Protein AF-A0A955DC40-F1 (afdb_monomer)

Foldseek 3Di:
DEEEEEQVQLQPVPPLADPVSNRDDPVNVLVLCCLAPNVPHQYEYEDEEDADPPRDDQDDRSYGYDYLYPPGGSLNVLLVCCVPDPCQCPYEYEHPDPVSVVSSVVSNHHYDYSSNVNVRSVVSVVVVVPPPDDDPPDVVVVPDQDPVNVVVVCVVVVVPPPDDDDPCVPVDDDPVPDDDDDDDDDDDDDDDDDDDDDDDDDDDDDPDDDPDDDVVVVVVVVVVVVVPDDDDPPDDD

Secondary structure (DSSP, 8-state):
--EEEEHHHHHT-TTTS-GGGTT--HHHHHHHHHTSTTTTS-EEEEESS---TTPPPSEETTEEEEE--TT--HHHHHHHHHHH-S-GGG-EEE---HHHHHHHHHTT--EE-HHHHHHHHHHHHHHHHHSPPPPPPPGGGS-PPPHHHHHHHHHHTTTTTTSPPP-GGG-PPPGGGSPPPPPPP-PPPPP--------------PPPPP-PPPHHHHHHHHHHHHHS---------

Mean predicted aligned error: 19.46 Å

Solvent-accessible surface area (backbone atoms only — not comparable to full-atom values): 14800 Å² total; per-residue (Å²): 104,41,34,40,34,39,43,61,51,47,52,62,41,75,92,69,51,58,82,92,55,65,80,46,52,74,66,53,52,51,53,42,40,63,61,22,91,55,39,88,23,49,30,37,38,32,30,60,38,65,81,56,99,83,51,76,75,56,64,57,92,48,35,33,56,42,57,45,27,89,95,40,49,32,65,57,51,52,53,47,53,51,69,70,42,92,57,26,66,55,36,35,36,32,43,68,53,66,70,58,51,54,58,40,48,76,57,55,24,48,76,41,42,25,56,62,53,50,51,51,34,50,54,33,48,52,53,60,69,69,47,78,74,79,75,75,74,61,73,84,73,54,72,72,72,48,70,68,55,49,53,51,50,27,61,75,71,55,66,71,72,81,58,79,80,77,79,60,88,78,63,79,70,59,76,92,75,52,82,75,78,78,78,77,83,79,76,78,86,78,89,79,83,85,83,89,84,89,82,90,75,90,85,74,84,73,77,80,79,74,81,80,71,56,69,67,60,53,52,52,52,54,51,54,55,63,72,68,57,74,83,79,78,81,86,76,134

Structure (mmCIF, N/CA/C/O backbone):
data_AF-A0A955DC40-F1
#
_entry.id   AF-A0A955DC40-F1
#
loop_
_atom_site.group_PDB
_atom_site.id
_atom_site.type_symbol
_atom_site.label_atom_id
_atom_site.label_alt_id
_atom_site.label_comp_id
_atom_site.label_asym_id
_atom_site.label_entity_id
_atom_site.label_seq_id
_atom_site.pdbx_PDB_ins_code
_atom_site.Cartn_x
_atom_site.Cartn_y
_atom_site.Cartn_z
_atom_site.occupancy
_atom_site.B_iso_or_equiv
_atom_site.auth_seq_id
_atom_site.auth_comp_id
_atom_site.auth_asym_id
_atom_site.auth_atom_id
_atom_site.pdbx_PDB_model_num
ATOM 1 N N . MET A 1 1 ? -12.859 6.073 -5.238 1.00 84.44 1 MET A N 1
ATOM 2 C CA . MET A 1 1 ? -12.898 5.587 -3.847 1.00 84.44 1 MET A CA 1
ATOM 3 C C . MET A 1 1 ? -11.535 5.785 -3.185 1.00 84.44 1 MET A C 1
ATOM 5 O O . MET A 1 1 ? -10.579 5.182 -3.648 1.00 84.44 1 MET A O 1
ATOM 9 N N . PRO A 1 2 ? -11.412 6.602 -2.120 1.00 93.50 2 PRO A N 1
ATOM 10 C CA . PRO A 1 2 ? -10.135 6.780 -1.428 1.00 93.50 2 PRO A CA 1
ATOM 11 C C . PRO A 1 2 ? -9.650 5.477 -0.777 1.00 93.50 2 PRO A C 1
ATOM 13 O O . PRO A 1 2 ? -10.448 4.723 -0.204 1.00 93.50 2 PRO A O 1
ATOM 16 N N . LEU A 1 3 ? -8.341 5.243 -0.859 1.00 96.75 3 LEU A N 1
ATOM 17 C CA . LEU A 1 3 ? -7.671 4.041 -0.372 1.00 96.75 3 LEU A CA 1
ATOM 18 C C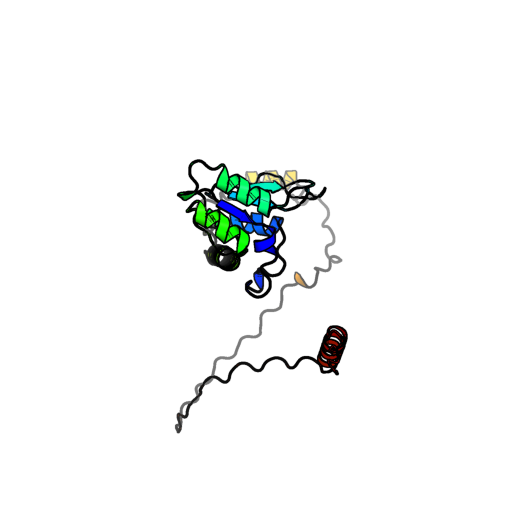 . LEU A 1 3 ? -6.619 4.419 0.671 1.00 96.75 3 LEU A C 1
ATOM 20 O O . LEU A 1 3 ? -5.792 5.294 0.430 1.00 96.75 3 LEU A O 1
ATOM 24 N N . LEU A 1 4 ? -6.639 3.749 1.817 1.00 97.06 4 LEU A N 1
ATOM 25 C CA . LEU A 1 4 ? -5.639 3.874 2.870 1.00 97.06 4 LEU A CA 1
ATOM 26 C C . LEU A 1 4 ? -4.858 2.565 2.939 1.00 97.06 4 LEU A C 1
ATOM 28 O O . LEU A 1 4 ? -5.457 1.524 3.184 1.00 97.06 4 LEU A O 1
ATOM 32 N N . VAL A 1 5 ? -3.557 2.602 2.679 1.00 97.00 5 VAL A N 1
ATOM 33 C CA . VAL A 1 5 ? -2.721 1.405 2.544 1.00 97.00 5 VAL A CA 1
ATOM 34 C C . VAL A 1 5 ? -1.702 1.370 3.669 1.00 97.00 5 VAL A C 1
ATOM 36 O O . VAL A 1 5 ? -0.921 2.305 3.814 1.00 97.00 5 VAL A O 1
ATOM 39 N N . ASP A 1 6 ? -1.713 0.294 4.444 1.00 95.31 6 ASP A N 1
ATOM 40 C CA . ASP A 1 6 ? -0.691 -0.022 5.438 1.00 95.31 6 ASP A CA 1
ATOM 41 C C . ASP A 1 6 ? 0.552 -0.584 4.732 1.00 95.31 6 ASP A C 1
ATOM 43 O O . ASP A 1 6 ? 0.547 -1.719 4.249 1.00 95.31 6 ASP A O 1
ATOM 47 N N . ALA A 1 7 ? 1.602 0.232 4.604 1.00 92.81 7 ALA A N 1
ATOM 48 C CA . ALA A 1 7 ? 2.786 -0.142 3.835 1.00 92.81 7 ALA A CA 1
ATOM 49 C C . ALA A 1 7 ? 3.529 -1.322 4.465 1.00 92.81 7 ALA A C 1
ATOM 51 O O . ALA A 1 7 ? 3.966 -2.214 3.740 1.00 92.81 7 ALA A O 1
ATOM 52 N N . TYR A 1 8 ? 3.645 -1.341 5.796 1.00 89.06 8 TYR A N 1
ATOM 53 C CA . TYR A 1 8 ? 4.361 -2.394 6.509 1.00 89.06 8 TYR A CA 1
ATOM 54 C C . TYR A 1 8 ? 3.669 -3.738 6.291 1.00 89.06 8 TYR A C 1
ATOM 56 O O . TYR A 1 8 ? 4.305 -4.703 5.871 1.00 89.06 8 TYR A O 1
ATOM 64 N N . ASN A 1 9 ? 2.347 -3.788 6.474 1.00 89.19 9 ASN A N 1
ATOM 65 C CA . ASN A 1 9 ? 1.603 -5.027 6.280 1.00 89.19 9 ASN A CA 1
ATOM 66 C C . ASN A 1 9 ? 1.642 -5.530 4.829 1.00 89.19 9 ASN A C 1
ATOM 68 O O . ASN A 1 9 ? 1.678 -6.737 4.601 1.00 89.19 9 ASN A O 1
ATOM 72 N N . VAL A 1 10 ? 1.642 -4.621 3.851 1.00 91.38 10 VAL A N 1
ATOM 73 C CA . VAL A 1 10 ? 1.709 -4.981 2.428 1.00 91.38 10 VAL A CA 1
ATOM 74 C C . VAL A 1 10 ? 3.092 -5.491 2.035 1.00 91.38 10 VAL A C 1
ATOM 76 O O . VAL A 1 10 ? 3.192 -6.545 1.415 1.00 91.38 10 VAL A O 1
ATOM 79 N N . ILE A 1 11 ? 4.154 -4.786 2.417 1.00 88.69 11 ILE A N 1
ATOM 80 C CA . ILE A 1 11 ? 5.535 -5.161 2.082 1.00 88.69 11 ILE A CA 1
ATOM 81 C C . ILE A 1 11 ? 5.937 -6.469 2.773 1.00 88.69 11 ILE A C 1
ATOM 83 O O . ILE A 1 11 ? 6.592 -7.320 2.175 1.00 88.69 11 ILE A O 1
ATOM 87 N N . HIS A 1 12 ? 5.499 -6.665 4.018 1.00 83.31 12 HIS A N 1
ATOM 88 C CA . HIS A 1 12 ? 5.827 -7.844 4.818 1.00 83.31 12 HIS A CA 1
ATOM 89 C C . HIS A 1 12 ? 4.752 -8.933 4.780 1.00 83.31 12 HIS A C 1
ATOM 91 O O . HIS A 1 12 ? 4.714 -9.789 5.665 1.00 83.31 12 HIS A O 1
ATOM 97 N N . ALA A 1 13 ? 3.906 -8.965 3.749 1.00 80.06 13 ALA A N 1
ATOM 98 C CA . ALA A 1 13 ? 3.002 -10.085 3.490 1.00 80.06 13 ALA A CA 1
ATOM 99 C C . ALA A 1 13 ? 3.785 -11.336 3.012 1.00 80.06 13 ALA A C 1
ATOM 101 O O . ALA A 1 13 ? 3.571 -11.851 1.917 1.00 80.06 13 ALA A O 1
ATOM 102 N N . VAL A 1 14 ? 4.747 -11.813 3.808 1.00 56.16 14 VAL A N 1
ATOM 103 C CA . VAL A 1 14 ? 5.648 -12.924 3.472 1.00 56.16 14 VAL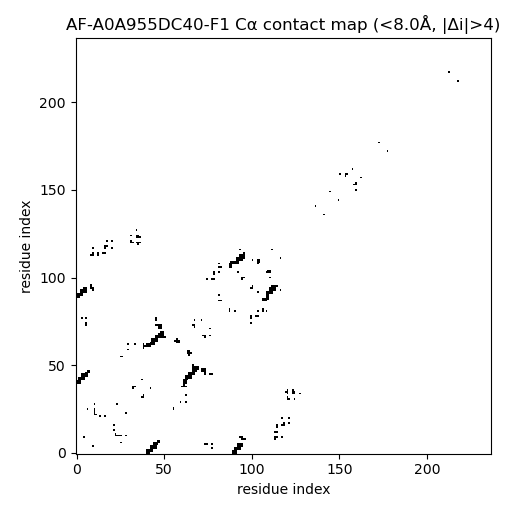 A CA 1
ATOM 104 C C . VAL A 1 14 ? 4.883 -14.254 3.529 1.00 56.16 14 VAL A C 1
ATOM 106 O O . VAL A 1 14 ? 4.116 -14.501 4.457 1.00 56.16 14 VAL A O 1
ATOM 109 N N . GLY A 1 15 ? 5.084 -15.116 2.525 1.00 54.00 15 GLY A N 1
ATOM 110 C CA . GLY A 1 15 ? 4.516 -16.474 2.455 1.00 54.00 15 GLY A CA 1
ATOM 111 C C . GLY A 1 15 ? 3.212 -16.622 1.657 1.00 54.00 15 GLY A C 1
ATOM 112 O O . GLY A 1 15 ? 2.804 -17.745 1.378 1.00 54.00 15 GLY A O 1
ATOM 113 N N . ILE A 1 16 ? 2.577 -15.514 1.255 1.00 56.75 16 ILE A N 1
ATOM 114 C CA . ILE A 1 16 ? 1.365 -15.494 0.397 1.00 56.75 16 ILE A CA 1
ATOM 115 C C . ILE A 1 16 ? 1.605 -14.662 -0.876 1.00 56.75 16 ILE A C 1
ATOM 117 O O . ILE A 1 16 ? 0.750 -14.545 -1.751 1.00 56.75 16 ILE A O 1
ATOM 121 N N . LEU A 1 17 ? 2.783 -14.056 -0.982 1.00 58.09 17 LEU A N 1
ATOM 122 C CA . LEU A 1 17 ? 3.143 -13.196 -2.089 1.00 58.09 17 LEU A CA 1
ATOM 123 C C . LEU A 1 17 ? 3.521 -14.047 -3.309 1.00 58.09 17 LEU A C 1
ATOM 125 O O . LEU A 1 17 ? 4.276 -15.010 -3.139 1.00 58.09 17 LEU A O 1
ATOM 129 N N . PRO A 1 18 ? 3.044 -13.718 -4.525 1.00 60.31 18 PRO A N 1
ATOM 130 C CA . PRO A 1 18 ? 3.580 -14.321 -5.733 1.00 60.31 18 PRO A CA 1
ATOM 131 C C . PRO A 1 18 ? 5.107 -14.144 -5.760 1.00 60.31 18 PRO A C 1
ATOM 133 O O . PRO A 1 18 ? 5.595 -13.108 -5.289 1.00 60.31 18 PRO A O 1
ATOM 136 N N . PRO A 1 19 ? 5.872 -15.122 -6.277 1.00 61.78 19 PRO A N 1
ATOM 137 C CA . PRO A 1 19 ? 7.335 -15.067 -6.295 1.00 61.78 19 PRO A CA 1
ATOM 138 C C . PRO A 1 19 ? 7.895 -13.755 -6.862 1.00 61.78 19 PRO A C 1
ATOM 140 O O . PRO A 1 19 ? 8.938 -13.285 -6.423 1.00 61.78 19 PRO A O 1
ATOM 143 N N . GLU A 1 20 ? 7.176 -13.139 -7.800 1.00 62.88 20 GLU A N 1
ATOM 144 C CA . GLU A 1 20 ? 7.543 -11.903 -8.493 1.00 62.88 20 GLU A CA 1
ATOM 145 C C . GLU A 1 20 ? 7.459 -10.648 -7.612 1.00 62.88 20 GLU A C 1
ATOM 147 O O . GLU A 1 20 ? 8.012 -9.611 -7.970 1.00 62.88 20 GLU A O 1
ATOM 152 N N . LEU A 1 21 ? 6.753 -10.721 -6.481 1.00 61.56 21 LEU A N 1
ATOM 153 C CA . LEU A 1 21 ? 6.545 -9.607 -5.552 1.00 61.56 21 LEU A CA 1
ATOM 154 C C . LEU A 1 21 ? 7.292 -9.802 -4.222 1.00 61.56 21 LEU A C 1
ATOM 156 O O . LEU A 1 21 ? 7.243 -8.927 -3.362 1.00 61.56 21 LEU A O 1
ATOM 160 N N . ALA A 1 22 ? 7.994 -10.921 -4.028 1.00 62.91 22 ALA A N 1
ATOM 161 C CA . ALA A 1 22 ? 8.778 -11.166 -2.821 1.00 62.91 22 ALA A CA 1
ATOM 162 C C . ALA A 1 22 ? 9.854 -10.082 -2.612 1.00 62.91 22 ALA A C 1
ATOM 164 O O . ALA A 1 22 ? 10.706 -9.871 -3.470 1.00 62.91 22 ALA A O 1
ATOM 165 N N . GLY A 1 23 ? 9.830 -9.417 -1.451 1.00 69.81 23 GLY A N 1
ATOM 166 C CA . GLY A 1 23 ? 10.841 -8.420 -1.083 1.00 69.81 23 GLY A CA 1
ATOM 167 C C . GLY A 1 23 ? 10.685 -7.048 -1.745 1.00 69.81 23 GLY A C 1
ATOM 168 O O . GLY A 1 23 ? 11.663 -6.308 -1.790 1.00 69.81 23 GLY A O 1
ATOM 169 N N . ILE A 1 24 ? 9.491 -6.700 -2.243 1.00 80.56 24 ILE A N 1
ATOM 170 C CA . ILE A 1 24 ? 9.222 -5.350 -2.763 1.00 80.56 24 ILE A CA 1
ATOM 171 C C . ILE A 1 24 ? 9.452 -4.278 -1.700 1.00 80.56 24 ILE A C 1
ATOM 173 O O . ILE A 1 24 ? 9.061 -4.430 -0.544 1.00 80.56 24 ILE A O 1
ATOM 177 N N . ASP A 1 25 ? 10.039 -3.160 -2.108 1.00 86.69 25 ASP A N 1
ATOM 178 C CA . ASP A 1 25 ? 10.156 -1.983 -1.259 1.00 86.69 25 ASP A CA 1
ATOM 179 C C . ASP A 1 25 ? 8.978 -1.007 -1.468 1.00 86.69 25 ASP A C 1
ATOM 181 O O . ASP A 1 25 ? 8.028 -1.245 -2.225 1.00 86.69 25 ASP A O 1
ATOM 185 N N . VAL A 1 26 ? 9.020 0.130 -0.768 1.00 88.75 26 VAL A N 1
ATOM 186 C CA . VAL A 1 26 ? 8.005 1.187 -0.897 1.00 88.75 26 VAL A CA 1
ATOM 187 C C . VAL A 1 26 ? 7.977 1.778 -2.313 1.00 88.75 26 VAL A C 1
ATOM 189 O O . VAL A 1 26 ? 6.903 2.128 -2.804 1.00 88.75 26 VAL A O 1
ATOM 192 N N . ALA A 1 27 ? 9.126 1.913 -2.976 1.00 89.88 27 ALA A N 1
ATOM 193 C CA . ALA A 1 27 ? 9.209 2.493 -4.312 1.00 89.88 27 ALA A CA 1
ATOM 194 C C . ALA A 1 27 ? 8.584 1.564 -5.365 1.00 89.88 27 ALA A C 1
ATOM 196 O O . ALA A 1 27 ? 7.823 2.026 -6.222 1.00 89.88 27 ALA A O 1
ATOM 197 N N . ASP A 1 28 ? 8.828 0.260 -5.264 1.00 89.75 28 ASP A N 1
ATOM 198 C CA . ASP A 1 28 ? 8.207 -0.757 -6.106 1.00 89.75 28 ASP A CA 1
ATOM 199 C C . ASP A 1 28 ? 6.697 -0.813 -5.889 1.00 89.75 28 ASP A C 1
ATOM 201 O O . ASP A 1 28 ? 5.932 -0.797 -6.858 1.00 89.75 28 ASP A O 1
ATOM 205 N N . LEU A 1 29 ? 6.245 -0.763 -4.632 1.00 92.38 29 LEU A N 1
ATOM 206 C CA . LEU A 1 29 ? 4.821 -0.698 -4.313 1.00 92.38 29 LEU A CA 1
ATOM 207 C C . LEU A 1 29 ? 4.144 0.518 -4.965 1.00 92.38 29 LEU A C 1
ATOM 209 O O . LEU A 1 29 ? 3.059 0.393 -5.535 1.00 92.38 29 LEU A O 1
ATOM 213 N N . ILE A 1 30 ? 4.788 1.688 -4.941 1.00 93.94 30 ILE A N 1
ATOM 214 C CA . ILE A 1 30 ? 4.275 2.894 -5.608 1.00 93.94 30 ILE A CA 1
ATOM 215 C C . ILE A 1 30 ? 4.134 2.662 -7.113 1.00 93.94 30 ILE A C 1
ATOM 217 O O . ILE A 1 30 ? 3.076 2.949 -7.677 1.00 93.94 30 ILE A O 1
ATOM 221 N N . ARG A 1 31 ? 5.168 2.118 -7.765 1.00 92.88 31 ARG A N 1
ATOM 222 C CA . ARG A 1 31 ? 5.147 1.848 -9.211 1.00 92.88 31 ARG A CA 1
ATOM 223 C C . ARG A 1 31 ? 4.036 0.875 -9.588 1.00 92.88 31 ARG A C 1
ATOM 225 O O . ARG A 1 31 ? 3.332 1.108 -10.569 1.00 92.88 31 ARG A O 1
ATOM 232 N N . LEU A 1 32 ? 3.854 -0.181 -8.799 1.00 93.50 32 LEU A N 1
ATOM 233 C CA . LEU A 1 32 ? 2.794 -1.162 -9.005 1.00 93.50 32 LEU A CA 1
ATOM 234 C C . LEU A 1 32 ? 1.409 -0.528 -8.866 1.00 93.50 32 LEU A C 1
ATOM 236 O O . LEU A 1 32 ? 0.546 -0.756 -9.711 1.00 93.50 32 LEU A O 1
ATOM 240 N N . ILE A 1 33 ? 1.200 0.325 -7.859 1.00 94.94 33 ILE A N 1
ATOM 241 C CA . ILE A 1 33 ? -0.077 1.024 -7.675 1.00 94.94 33 ILE A CA 1
ATOM 242 C C . ILE A 1 33 ? -0.376 1.941 -8.866 1.00 94.94 33 ILE A C 1
ATOM 244 O O . ILE A 1 33 ? -1.485 1.881 -9.399 1.00 94.94 33 ILE A O 1
ATOM 248 N N . GLN A 1 34 ? 0.606 2.721 -9.329 1.00 94.19 34 GLN A N 1
ATOM 249 C CA . GLN A 1 34 ? 0.465 3.607 -10.496 1.00 94.19 34 GLN A CA 1
ATOM 250 C C . GLN A 1 34 ? 0.248 2.850 -11.819 1.00 94.19 34 GLN A C 1
ATOM 252 O O . GLN A 1 34 ? -0.310 3.396 -12.766 1.00 94.19 34 GLN A O 1
ATOM 257 N N . GLY A 1 35 ? 0.685 1.592 -11.905 1.00 92.25 35 GLY A N 1
ATOM 258 C CA . GLY A 1 35 ? 0.434 0.716 -13.053 1.00 92.25 35 GLY A CA 1
ATOM 259 C C . GLY A 1 35 ? -0.872 -0.080 -12.969 1.00 92.25 35 GLY A C 1
ATOM 260 O O . GLY A 1 35 ? -1.214 -0.788 -13.915 1.00 92.25 35 GLY A O 1
ATOM 261 N N . SER A 1 36 ? -1.589 0.006 -11.848 1.00 94.44 36 SER A N 1
ATOM 262 C CA . SER A 1 36 ? -2.767 -0.815 -11.565 1.00 94.44 36 SER A CA 1
ATOM 263 C C . SER A 1 36 ? -4.072 -0.049 -11.748 1.00 94.44 36 SER A C 1
ATOM 265 O O . SER A 1 36 ? -4.109 1.165 -11.955 1.00 94.44 36 SER A O 1
ATOM 267 N N . ARG A 1 37 ? -5.192 -0.744 -11.553 1.00 94.19 37 ARG A N 1
ATOM 268 C CA . ARG A 1 37 ? -6.522 -0.123 -11.476 1.00 94.19 37 ARG A CA 1
ATOM 269 C C . ARG A 1 37 ? -6.679 0.943 -10.380 1.00 94.19 37 ARG A C 1
ATOM 271 O O . ARG A 1 37 ? -7.675 1.663 -10.394 1.00 94.19 37 ARG A O 1
ATOM 278 N N . TYR A 1 38 ? -5.755 1.020 -9.421 1.00 95.38 38 TYR A N 1
ATOM 279 C CA . TYR A 1 38 ? -5.789 1.988 -8.323 1.00 95.38 38 TYR A CA 1
ATOM 280 C C . TYR A 1 38 ? -5.118 3.328 -8.659 1.00 95.38 38 TYR A C 1
ATOM 282 O O . TYR A 1 38 ? -5.225 4.258 -7.866 1.00 95.38 38 TYR A O 1
ATOM 290 N N . ASP A 1 39 ? -4.484 3.472 -9.827 1.00 93.12 39 ASP A N 1
ATOM 291 C CA . ASP A 1 39 ? -3.814 4.715 -10.248 1.00 93.12 39 ASP A CA 1
ATOM 292 C C . ASP A 1 39 ? -4.751 5.941 -10.266 1.00 93.12 39 ASP A C 1
ATOM 294 O O . ASP A 1 39 ? -4.368 7.066 -9.942 1.00 93.12 39 ASP A O 1
ATOM 298 N N . GLN A 1 40 ? -6.025 5.715 -10.593 1.00 91.50 40 GLN A N 1
ATOM 299 C CA . GLN A 1 40 ? -7.039 6.770 -10.659 1.00 91.50 40 GLN A CA 1
ATOM 300 C C . GLN A 1 40 ? -7.692 7.079 -9.306 1.00 91.50 40 GLN A C 1
ATOM 302 O O . GLN A 1 40 ? -8.533 7.978 -9.225 1.00 91.50 40 GLN A O 1
ATOM 307 N N . GLU A 1 41 ? -7.295 6.372 -8.248 1.00 94.69 41 GLU A N 1
ATOM 308 C CA . GLU A 1 41 ? -7.828 6.543 -6.903 1.00 94.69 41 GLU A CA 1
ATOM 309 C C . GLU A 1 41 ? -6.949 7.440 -6.030 1.00 94.69 41 GLU A C 1
ATOM 311 O O . GLU A 1 41 ? -5.744 7.571 -6.227 1.00 94.69 41 GLU A O 1
ATOM 316 N N . ASP A 1 42 ? -7.564 8.081 -5.033 1.00 95.69 42 ASP A N 1
ATOM 317 C CA . ASP A 1 42 ? -6.829 8.850 -4.027 1.00 95.69 42 ASP A CA 1
ATOM 318 C C . ASP A 1 42 ? -6.225 7.884 -3.005 1.00 95.69 42 ASP A C 1
ATOM 320 O O . ASP A 1 42 ? -6.880 7.489 -2.034 1.00 95.69 42 ASP A O 1
ATOM 324 N N . VAL A 1 43 ? -4.985 7.470 -3.266 1.00 97.31 43 VAL A N 1
ATOM 325 C CA . VAL A 1 43 ? -4.257 6.498 -2.448 1.00 97.31 43 VAL A CA 1
ATOM 326 C C . VAL A 1 43 ? -3.401 7.220 -1.415 1.00 97.31 43 VAL A C 1
ATOM 328 O O . VAL A 1 43 ? -2.580 8.075 -1.744 1.00 97.31 43 VAL A O 1
ATOM 331 N N . ARG A 1 44 ? -3.550 6.849 -0.147 1.00 97.12 44 ARG A N 1
ATOM 332 C CA . ARG A 1 44 ? -2.656 7.265 0.928 1.00 97.12 44 ARG A CA 1
ATOM 333 C C . ARG A 1 44 ? -1.912 6.049 1.459 1.00 97.12 44 ARG A C 1
ATOM 335 O O . ARG A 1 44 ? -2.523 5.178 2.070 1.00 97.12 44 ARG A O 1
ATOM 342 N N . LEU A 1 45 ? -0.608 6.014 1.224 1.00 96.56 45 LEU A N 1
ATOM 343 C CA . LEU A 1 45 ? 0.287 4.982 1.731 1.00 96.56 45 LEU A CA 1
ATOM 344 C C . LEU A 1 45 ? 0.827 5.428 3.092 1.00 96.56 45 LEU A C 1
ATOM 346 O O . LEU A 1 45 ? 1.456 6.482 3.174 1.00 96.56 45 LEU A O 1
ATOM 350 N N . ILE A 1 46 ? 0.532 4.674 4.149 1.00 96.38 46 ILE A N 1
ATOM 351 C CA . ILE A 1 46 ? 0.972 4.965 5.514 1.00 96.38 46 ILE A CA 1
ATOM 352 C C . ILE A 1 46 ? 2.212 4.135 5.813 1.00 96.38 46 ILE A C 1
ATOM 354 O O . ILE A 1 46 ? 2.164 2.908 5.760 1.00 96.38 46 ILE A O 1
ATOM 358 N N . CYS A 1 47 ? 3.306 4.819 6.124 1.00 93.25 47 CYS A N 1
ATOM 359 C CA . CYS A 1 47 ? 4.577 4.219 6.498 1.00 93.25 47 CYS A CA 1
ATOM 360 C C . CYS A 1 47 ? 4.879 4.530 7.964 1.00 93.25 47 CYS A C 1
ATOM 362 O O . CYS A 1 47 ? 4.616 5.643 8.436 1.00 93.25 47 CYS A O 1
ATOM 364 N N . ASP A 1 48 ? 5.472 3.567 8.662 1.00 90.69 48 ASP A N 1
ATOM 365 C CA . ASP A 1 48 ? 5.976 3.795 10.012 1.00 90.69 48 ASP A CA 1
ATOM 366 C C . ASP A 1 48 ? 7.222 4.705 9.997 1.00 90.69 48 ASP A C 1
ATOM 368 O O . ASP A 1 48 ? 7.894 4.871 8.971 1.00 90.69 48 ASP A O 1
ATOM 372 N N . GLY A 1 49 ? 7.513 5.323 11.139 1.00 89.00 49 GLY A N 1
ATOM 373 C CA . GLY A 1 49 ? 8.701 6.137 11.357 1.00 89.00 49 GLY A CA 1
ATOM 374 C C . GLY A 1 49 ? 8.776 7.414 10.516 1.00 89.00 49 GLY A C 1
ATOM 375 O O . GLY A 1 49 ? 7.783 8.087 10.235 1.00 89.00 49 GLY A O 1
ATOM 376 N N . THR A 1 50 ? 10.002 7.797 10.163 1.00 86.44 50 THR A N 1
ATOM 377 C CA . THR A 1 50 ? 10.333 9.028 9.431 1.00 86.44 50 THR A CA 1
ATOM 378 C C . THR A 1 50 ? 10.933 8.697 8.068 1.00 86.44 50 THR A C 1
ATOM 380 O O . THR A 1 50 ? 11.614 7.679 7.955 1.00 86.44 50 THR A O 1
ATOM 383 N N . PRO A 1 51 ? 10.749 9.546 7.039 1.00 85.94 51 PRO A N 1
ATOM 384 C CA . PRO A 1 51 ? 11.376 9.307 5.744 1.00 85.94 51 PRO A CA 1
ATOM 385 C C . PRO A 1 51 ? 12.901 9.239 5.880 1.00 85.94 51 PRO A C 1
ATOM 387 O O . PRO A 1 51 ? 13.509 10.112 6.505 1.00 85.94 51 PRO A O 1
ATOM 390 N N . ALA A 1 52 ? 13.503 8.223 5.266 1.00 81.06 52 ALA A N 1
ATOM 391 C CA . ALA A 1 52 ? 14.946 8.143 5.086 1.00 81.06 52 ALA A CA 1
ATOM 392 C C . ALA A 1 52 ? 15.449 9.249 4.126 1.00 81.06 52 ALA A C 1
ATOM 394 O O . ALA A 1 52 ? 14.653 9.791 3.351 1.00 81.06 52 ALA A O 1
ATOM 395 N N . PRO A 1 53 ? 16.746 9.614 4.150 1.00 78.81 53 PRO A N 1
ATOM 396 C CA . PRO A 1 53 ? 17.304 10.640 3.260 1.00 78.81 53 PRO A CA 1
ATOM 397 C C . PRO A 1 53 ? 17.113 10.353 1.762 1.00 78.81 53 PRO A C 1
ATOM 399 O O . PRO A 1 53 ? 17.013 11.280 0.964 1.00 78.81 53 PRO A O 1
ATOM 402 N N . ASP A 1 54 ? 17.053 9.076 1.398 1.00 81.94 54 ASP A N 1
ATOM 403 C CA . ASP A 1 54 ? 16.859 8.524 0.057 1.00 81.94 54 ASP A CA 1
ATOM 404 C C . ASP A 1 54 ? 15.410 8.079 -0.214 1.00 81.94 54 ASP A C 1
ATOM 406 O O . ASP A 1 54 ? 15.124 7.462 -1.240 1.00 81.94 54 ASP A O 1
ATOM 410 N N . ALA A 1 55 ? 14.475 8.406 0.682 1.00 81.81 55 ALA A N 1
ATOM 411 C CA . ALA A 1 55 ? 13.076 8.038 0.529 1.00 81.81 55 ALA A CA 1
ATOM 412 C C . ALA A 1 55 ? 12.446 8.641 -0.745 1.00 81.81 55 ALA A C 1
ATOM 414 O O . ALA A 1 55 ? 12.779 9.764 -1.146 1.00 81.81 55 ALA A O 1
ATOM 415 N N . PRO A 1 56 ? 11.472 7.940 -1.358 1.00 83.44 56 PRO A N 1
ATOM 416 C CA . PRO A 1 56 ? 10.745 8.455 -2.509 1.00 83.44 56 PRO A CA 1
ATOM 417 C C . PRO A 1 56 ? 10.013 9.765 -2.188 1.00 83.44 56 PRO A C 1
ATOM 419 O O . PRO A 1 56 ? 9.699 10.091 -1.037 1.00 83.44 56 PRO A O 1
ATOM 422 N N . ALA A 1 57 ? 9.709 10.529 -3.238 1.00 87.75 57 ALA A N 1
ATOM 423 C CA . ALA A 1 57 ? 8.964 11.771 -3.104 1.00 87.75 57 ALA A CA 1
ATOM 424 C C . ALA A 1 57 ? 7.616 11.530 -2.404 1.00 87.75 57 ALA A C 1
ATOM 426 O O . ALA A 1 57 ? 6.926 10.544 -2.627 1.00 87.75 57 ALA A O 1
ATOM 427 N N . ARG A 1 58 ? 7.164 12.477 -1.578 1.00 90.94 58 ARG A N 1
ATOM 428 C CA . ARG A 1 58 ? 5.917 12.295 -0.811 1.00 90.94 58 ARG A CA 1
ATOM 429 C C . ARG A 1 58 ? 4.654 12.166 -1.670 1.00 90.94 58 ARG A C 1
ATOM 431 O O . ARG A 1 58 ? 3.614 11.780 -1.145 1.00 90.94 58 ARG A O 1
ATOM 438 N N . ARG A 1 59 ? 4.693 12.534 -2.953 1.00 93.56 59 ARG A N 1
ATOM 439 C CA . ARG A 1 59 ? 3.518 12.549 -3.833 1.00 93.56 59 ARG A CA 1
ATOM 440 C C . ARG A 1 59 ? 3.855 12.018 -5.219 1.00 93.56 59 ARG A C 1
ATOM 442 O O . ARG A 1 59 ? 4.757 12.528 -5.874 1.00 93.56 59 ARG A O 1
ATOM 449 N N . HIS A 1 60 ? 3.047 11.069 -5.678 1.00 92.50 60 HIS A N 1
ATOM 450 C CA . HIS A 1 60 ? 3.154 10.385 -6.961 1.00 92.50 60 HIS A CA 1
ATOM 451 C C . HIS A 1 60 ? 1.775 10.371 -7.632 1.00 92.50 60 HIS A C 1
ATOM 453 O O . HIS A 1 60 ? 0.946 9.499 -7.385 1.00 92.50 60 HIS A O 1
ATOM 459 N N . GLY A 1 61 ? 1.478 11.389 -8.447 1.00 92.06 61 GLY A N 1
ATOM 460 C CA . GLY A 1 61 ? 0.140 11.549 -9.028 1.00 92.06 61 GLY A CA 1
ATOM 461 C C . GLY A 1 61 ? -0.928 11.736 -7.943 1.00 92.06 61 GLY A C 1
ATOM 462 O O . GLY A 1 61 ? -0.917 12.749 -7.237 1.00 92.06 61 GLY A O 1
ATOM 463 N N . ARG A 1 62 ? -1.850 10.775 -7.821 1.00 93.81 62 ARG A N 1
ATOM 464 C CA . ARG A 1 62 ? -2.894 10.738 -6.779 1.00 93.81 62 ARG A CA 1
ATOM 465 C C . ARG A 1 62 ? -2.475 9.981 -5.517 1.00 93.81 62 ARG A C 1
ATOM 467 O O . ARG A 1 62 ? -3.168 10.068 -4.506 1.00 93.81 62 ARG A O 1
ATOM 474 N N . LEU A 1 63 ? -1.336 9.291 -5.563 1.00 96.75 63 LEU A N 1
ATOM 475 C CA . LEU A 1 63 ? -0.751 8.607 -4.420 1.00 96.75 63 LEU A CA 1
ATOM 476 C C . LEU A 1 63 ? 0.032 9.596 -3.551 1.00 96.75 63 LEU A C 1
ATOM 478 O O . LEU A 1 63 ? 0.840 10.385 -4.049 1.00 96.75 63 LEU A O 1
ATOM 482 N N . ILE A 1 64 ? -0.195 9.546 -2.240 1.00 96.44 64 ILE A N 1
ATOM 483 C CA . ILE A 1 64 ? 0.530 10.333 -1.238 1.00 96.44 64 ILE A CA 1
ATOM 484 C C . ILE A 1 64 ? 1.111 9.393 -0.185 1.00 96.44 64 ILE A C 1
ATOM 486 O O . ILE A 1 64 ? 0.386 8.587 0.394 1.00 96.44 64 ILE A O 1
ATOM 490 N N . ILE A 1 65 ? 2.403 9.546 0.097 1.00 95.50 65 ILE A N 1
ATOM 491 C CA . ILE A 1 65 ? 3.102 8.841 1.169 1.00 95.50 65 ILE A CA 1
ATOM 492 C C . ILE A 1 65 ? 3.011 9.672 2.446 1.00 95.50 65 ILE A C 1
ATOM 494 O O . ILE A 1 65 ? 3.399 10.848 2.486 1.00 95.50 65 ILE A O 1
ATOM 498 N N . HIS A 1 66 ? 2.505 9.055 3.503 1.00 95.19 66 HIS A N 1
ATOM 499 C CA . HIS A 1 66 ? 2.383 9.645 4.821 1.00 95.19 66 HIS A CA 1
ATOM 500 C C . HIS A 1 66 ? 3.196 8.826 5.821 1.00 95.19 66 HIS A C 1
ATOM 502 O O . HIS A 1 66 ? 2.923 7.654 6.044 1.00 95.19 66 HIS A O 1
ATOM 508 N N . TYR A 1 67 ? 4.189 9.470 6.419 1.00 94.06 67 TYR A N 1
ATOM 509 C CA . TYR A 1 67 ? 5.024 8.887 7.462 1.00 94.06 67 TYR A CA 1
ATOM 510 C C . TYR A 1 67 ? 4.448 9.279 8.819 1.00 94.06 67 TYR A C 1
ATOM 512 O O . TYR A 1 67 ? 4.215 10.473 9.025 1.00 94.06 67 TYR A O 1
ATOM 520 N N . ALA A 1 68 ? 4.228 8.307 9.705 1.00 91.69 68 ALA A N 1
ATOM 521 C CA . ALA A 1 68 ? 3.634 8.537 11.024 1.00 91.69 68 ALA A CA 1
ATOM 522 C C . ALA A 1 68 ? 4.474 9.483 11.904 1.00 91.69 68 ALA A C 1
ATOM 524 O O . ALA A 1 68 ? 3.933 10.267 12.680 1.00 91.69 68 ALA A O 1
ATOM 525 N N . GLY A 1 69 ? 5.793 9.500 11.702 1.00 89.38 69 GLY A N 1
ATOM 526 C CA . GLY A 1 69 ? 6.722 10.340 12.447 1.00 89.38 69 GLY A CA 1
ATOM 527 C C . GLY A 1 69 ? 7.203 9.689 13.743 1.00 89.38 69 GLY A C 1
ATOM 528 O O . GLY A 1 69 ? 6.923 8.533 14.038 1.00 89.38 69 GLY A O 1
ATOM 529 N N . ALA A 1 70 ? 7.992 10.433 14.518 1.00 85.06 70 ALA A N 1
ATOM 530 C CA . ALA A 1 70 ? 8.525 9.930 15.778 1.00 85.06 70 ALA A CA 1
ATOM 531 C C . ALA A 1 70 ? 7.432 9.898 16.860 1.00 85.06 70 ALA A C 1
ATOM 533 O O . ALA 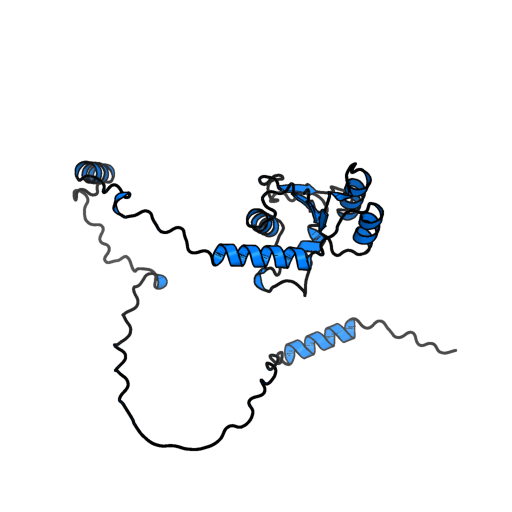A 1 70 ? 6.825 10.926 17.155 1.00 85.06 70 ALA A O 1
ATOM 534 N N . GLY A 1 71 ? 7.235 8.734 17.485 1.00 83.69 71 GLY A N 1
ATOM 535 C CA . GLY A 1 71 ? 6.325 8.570 18.624 1.00 83.69 71 GLY A CA 1
ATOM 536 C C . GLY A 1 71 ? 4.876 8.231 18.266 1.00 83.69 71 GLY A C 1
ATOM 537 O O . GLY A 1 71 ? 4.037 8.218 19.162 1.00 83.69 71 GLY A O 1
ATOM 538 N N . GLN A 1 72 ? 4.584 7.943 16.996 1.00 89.31 72 GLN A N 1
ATOM 539 C CA . GLN A 1 72 ? 3.290 7.431 16.552 1.00 89.31 72 GLN A CA 1
ATOM 540 C C . GLN A 1 72 ? 3.510 6.283 15.566 1.00 89.31 72 GLN A C 1
ATOM 542 O O . GLN A 1 72 ? 4.374 6.388 14.696 1.00 89.31 72 GLN A O 1
ATOM 547 N N . SER A 1 73 ? 2.739 5.205 15.703 1.00 92.50 73 SER A N 1
ATOM 548 C CA . SER A 1 73 ? 2.788 4.090 14.755 1.00 92.50 73 SER A CA 1
ATOM 549 C C . SER A 1 73 ? 1.925 4.362 13.522 1.00 92.50 73 SER A C 1
ATOM 551 O O . SER A 1 73 ? 0.974 5.154 13.562 1.00 92.50 73 SER A O 1
ATOM 553 N N . ALA A 1 74 ? 2.226 3.679 12.418 1.00 92.50 74 ALA A N 1
ATOM 554 C CA . ALA A 1 74 ? 1.352 3.671 11.244 1.00 92.50 74 ALA A CA 1
ATOM 555 C C . ALA A 1 74 ? -0.084 3.232 11.597 1.00 92.50 74 ALA A C 1
ATOM 557 O O . ALA A 1 74 ? -1.050 3.832 11.116 1.00 92.50 74 ALA A O 1
ATOM 558 N N . ASP A 1 75 ? -0.221 2.247 12.483 1.00 94.00 75 ASP A N 1
ATOM 559 C CA . ASP A 1 75 ? -1.499 1.695 12.935 1.00 94.00 75 ASP A CA 1
ATOM 560 C C . ASP A 1 75 ? -2.359 2.765 13.614 1.00 94.00 75 ASP A C 1
ATOM 562 O O . ASP A 1 75 ? -3.537 2.935 13.279 1.00 94.00 75 ASP A O 1
ATOM 566 N N . ASP A 1 76 ? -1.755 3.546 14.516 1.00 93.94 76 ASP A N 1
ATOM 567 C CA . ASP A 1 76 ? -2.429 4.644 15.211 1.00 93.94 76 ASP A CA 1
ATOM 568 C C . ASP A 1 76 ? -2.927 5.695 14.217 1.00 93.94 76 ASP A C 1
ATOM 570 O O . ASP A 1 76 ? -4.064 6.163 14.315 1.00 93.94 76 ASP A O 1
ATOM 574 N N . VAL A 1 77 ? -2.096 6.050 13.231 1.00 95.69 77 VAL A N 1
ATOM 575 C CA . VAL A 1 77 ? -2.464 7.006 12.176 1.00 95.69 77 VAL A CA 1
ATOM 576 C C . VAL A 1 77 ? -3.625 6.476 11.340 1.00 95.69 77 VAL A C 1
ATOM 578 O O . VAL A 1 77 ? -4.555 7.222 11.025 1.00 95.69 77 VAL A O 1
ATOM 581 N N . ILE A 1 78 ? -3.608 5.192 10.978 1.00 95.81 78 ILE A N 1
ATOM 582 C CA . ILE A 1 78 ? -4.683 4.569 10.199 1.00 95.81 78 ILE A CA 1
ATOM 583 C C . ILE A 1 78 ? -6.000 4.626 10.971 1.00 95.81 78 ILE A C 1
ATOM 585 O O . ILE A 1 78 ? -7.023 5.066 10.433 1.00 95.81 78 ILE A O 1
ATOM 589 N N . VAL A 1 79 ? -5.975 4.207 12.236 1.00 95.56 79 VAL A N 1
ATOM 590 C CA . VAL A 1 79 ? -7.150 4.206 13.109 1.00 95.56 79 VAL A CA 1
ATOM 591 C C . VAL A 1 79 ? -7.670 5.627 13.318 1.00 95.56 79 VAL A C 1
ATOM 593 O O . VAL A 1 79 ? -8.882 5.845 13.229 1.00 95.56 79 VAL A O 1
ATOM 596 N N . ASP A 1 80 ? -6.790 6.606 13.526 1.00 95.38 80 ASP A N 1
ATOM 597 C CA . ASP A 1 80 ? -7.174 8.010 13.680 1.00 95.38 80 ASP A CA 1
ATOM 598 C C . ASP A 1 80 ? -7.822 8.578 12.408 1.00 95.38 80 ASP A C 1
ATOM 600 O O . ASP A 1 80 ? -8.910 9.155 12.472 1.00 95.38 80 ASP A O 1
ATOM 604 N N . ILE A 1 81 ? -7.248 8.328 11.225 1.00 95.06 81 ILE A N 1
ATOM 605 C CA . ILE A 1 81 ? -7.830 8.752 9.938 1.00 95.06 81 ILE A CA 1
ATOM 606 C C . ILE A 1 81 ? -9.230 8.158 9.750 1.00 95.06 81 ILE A C 1
ATOM 608 O O . ILE A 1 81 ? -10.165 8.850 9.339 1.00 95.06 81 ILE A O 1
ATOM 612 N N . VAL A 1 82 ? -9.405 6.872 10.049 1.00 95.38 82 VAL A N 1
ATOM 613 C CA . VAL A 1 82 ? -10.704 6.199 9.914 1.00 95.38 82 VAL A CA 1
ATOM 614 C C . VAL A 1 82 ? -11.707 6.733 10.937 1.00 95.38 82 VAL A C 1
ATOM 616 O O . VAL A 1 82 ? -12.893 6.885 10.626 1.00 95.38 82 VAL A O 1
ATOM 619 N N . ASN A 1 83 ? -11.247 7.064 12.143 1.00 94.19 83 ASN A N 1
ATOM 620 C CA . ASN A 1 83 ? -12.091 7.605 13.197 1.00 94.19 83 ASN A CA 1
ATOM 621 C C . ASN A 1 83 ? -12.523 9.049 12.941 1.00 94.19 83 ASN A C 1
ATOM 623 O O . ASN A 1 83 ? -13.675 9.384 13.223 1.00 94.19 83 ASN A O 1
ATOM 627 N N . THR A 1 84 ? -11.640 9.882 12.406 1.00 94.19 84 THR A N 1
ATOM 628 C CA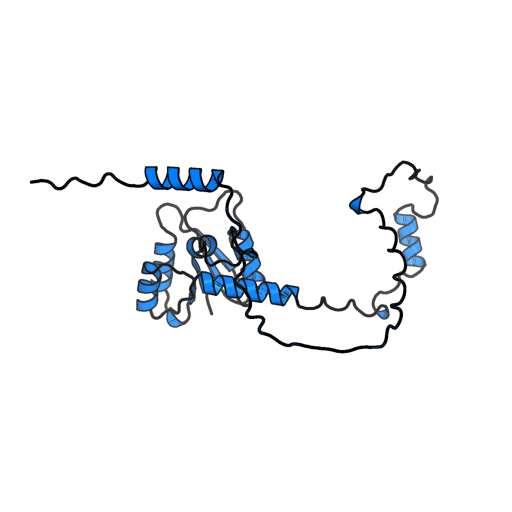 . THR A 1 84 ? -11.904 11.297 12.108 1.00 94.19 84 THR A CA 1
ATOM 629 C C . THR A 1 84 ? -12.606 11.500 10.764 1.00 94.19 84 THR A C 1
ATOM 631 O O . THR A 1 84 ? -13.202 12.552 10.527 1.00 94.19 84 THR A O 1
ATOM 634 N N . SER A 1 85 ? -12.602 10.489 9.888 1.00 92.69 85 SER A N 1
ATOM 635 C CA . SER A 1 85 ? -13.289 10.542 8.598 1.00 92.69 85 SER A CA 1
ATOM 636 C C . SER A 1 85 ? -14.798 10.747 8.750 1.00 92.69 85 SER A C 1
ATOM 638 O O . SER A 1 85 ? -15.494 10.019 9.459 1.00 92.69 85 SER A O 1
ATOM 640 N N . THR A 1 86 ? -15.333 11.705 7.994 1.00 91.94 86 THR A N 1
ATOM 641 C CA . THR A 1 86 ? -16.776 11.973 7.905 1.00 91.94 86 THR A CA 1
ATOM 642 C C . THR A 1 86 ? -17.510 10.967 7.015 1.00 91.94 86 THR A C 1
ATOM 644 O O . THR A 1 86 ? -18.732 10.843 7.093 1.00 91.94 86 THR A O 1
ATOM 647 N N . THR A 1 87 ? -16.788 10.225 6.164 1.00 92.25 87 THR A N 1
ATOM 648 C CA . THR A 1 87 ? -17.364 9.257 5.213 1.00 92.25 87 THR A CA 1
ATOM 649 C C . THR A 1 87 ? -16.618 7.913 5.208 1.00 92.25 87 THR A C 1
ATOM 651 O O . THR A 1 87 ? -16.213 7.427 4.150 1.00 92.25 87 THR A O 1
ATOM 654 N N . PRO A 1 88 ? -16.486 7.231 6.364 1.00 91.31 88 PRO A N 1
ATOM 655 C CA . PRO A 1 88 ? -15.675 6.016 6.489 1.00 91.31 88 PRO A CA 1
ATOM 656 C C . PRO A 1 88 ? -16.161 4.876 5.583 1.00 91.31 88 PRO A C 1
ATOM 658 O O . PRO A 1 88 ? -15.365 4.112 5.063 1.00 91.31 88 PRO A O 1
ATOM 661 N N . ARG A 1 89 ? -17.462 4.810 5.277 1.00 93.88 89 ARG A N 1
ATOM 662 C CA . ARG A 1 89 ? -18.041 3.788 4.378 1.00 93.88 89 ARG A CA 1
ATOM 663 C C . ARG A 1 89 ? -17.551 3.886 2.926 1.00 93.88 89 ARG A C 1
ATOM 665 O O . ARG A 1 89 ? -17.787 2.965 2.153 1.00 93.88 89 ARG A O 1
ATOM 672 N N . ARG A 1 90 ? -16.935 5.010 2.543 1.00 93.69 90 ARG A N 1
ATOM 673 C CA . ARG A 1 90 ? -16.324 5.233 1.222 1.00 93.69 90 ARG A CA 1
ATOM 674 C C . ARG A 1 90 ? -14.799 5.111 1.252 1.00 93.69 90 ARG A C 1
ATOM 676 O O . ARG A 1 90 ? -14.190 5.196 0.192 1.00 93.69 90 ARG A O 1
ATOM 683 N N . LEU A 1 91 ? -14.200 4.948 2.430 1.00 95.19 91 LEU A N 1
ATOM 684 C CA . LEU A 1 91 ? -12.764 4.794 2.625 1.00 95.19 91 LEU A CA 1
ATOM 685 C C . LEU A 1 91 ? -12.441 3.308 2.736 1.00 95.19 91 LEU A C 1
ATOM 687 O O . LEU A 1 91 ? -12.926 2.646 3.649 1.00 95.19 91 LEU A O 1
ATOM 691 N N . THR A 1 92 ? -11.626 2.795 1.820 1.00 97.19 92 THR A N 1
ATOM 692 C CA . THR A 1 92 ? -11.169 1.404 1.891 1.00 97.19 92 THR A CA 1
ATOM 693 C C . THR A 1 92 ? -9.806 1.340 2.553 1.00 97.19 92 THR A C 1
ATOM 695 O O . THR A 1 92 ? -8.916 2.099 2.180 1.00 97.19 92 THR A O 1
ATOM 698 N N . VAL A 1 93 ? -9.640 0.435 3.514 1.00 97.50 93 VAL A N 1
ATOM 699 C CA . VAL A 1 93 ? -8.362 0.213 4.203 1.00 97.50 93 VAL A CA 1
ATOM 700 C C . VAL A 1 93 ? -7.737 -1.092 3.722 1.00 97.50 93 VAL A C 1
ATOM 702 O O . VAL A 1 93 ? -8.395 -2.131 3.728 1.00 97.50 93 VAL A O 1
ATOM 705 N N . VAL A 1 94 ? -6.479 -1.049 3.297 1.00 97.00 94 VAL A N 1
ATOM 706 C CA . VAL A 1 94 ? -5.695 -2.226 2.923 1.00 97.00 94 VAL A CA 1
ATOM 707 C C . VAL A 1 94 ? -4.798 -2.597 4.090 1.00 97.00 94 VAL A C 1
ATOM 709 O O . VAL A 1 94 ? -3.864 -1.862 4.395 1.00 97.00 94 VAL A O 1
ATOM 712 N N . THR A 1 95 ? -5.109 -3.709 4.746 1.00 95.44 95 THR A N 1
ATOM 713 C CA . THR A 1 95 ? -4.316 -4.287 5.838 1.00 95.44 95 THR A CA 1
ATOM 714 C C . THR A 1 95 ? -4.801 -5.711 6.116 1.00 95.44 95 THR A C 1
ATOM 716 O O . THR A 1 95 ? -5.952 -6.061 5.833 1.00 95.44 95 THR A O 1
ATOM 719 N N . SER A 1 96 ? -3.927 -6.532 6.679 1.00 93.31 96 SER A N 1
ATOM 720 C CA . SER A 1 96 ? -4.223 -7.876 7.185 1.00 93.31 96 SER A CA 1
ATOM 721 C C . SER A 1 96 ? -4.143 -7.943 8.711 1.00 93.31 96 SER A C 1
ATOM 723 O O . SER A 1 96 ? -4.373 -9.010 9.276 1.00 93.31 96 SER A O 1
ATOM 725 N N . ASP A 1 97 ? -3.841 -6.830 9.386 1.00 93.12 97 ASP A N 1
ATOM 726 C CA . ASP A 1 97 ? -3.794 -6.775 10.843 1.00 93.12 97 ASP A CA 1
ATOM 727 C C . ASP A 1 97 ? -5.209 -6.865 11.444 1.00 93.12 97 ASP A C 1
ATOM 729 O O . ASP A 1 97 ? -6.109 -6.070 11.147 1.00 93.12 97 ASP A O 1
ATOM 733 N N . ALA A 1 98 ? -5.422 -7.853 12.316 1.00 93.56 98 ALA A N 1
ATOM 734 C CA . ALA A 1 98 ? -6.727 -8.115 12.912 1.00 93.56 98 ALA A CA 1
ATOM 735 C C . ALA A 1 98 ? -7.194 -7.005 13.873 1.00 93.56 98 ALA A C 1
ATOM 737 O O . ALA A 1 98 ? -8.402 -6.757 13.979 1.00 93.56 98 ALA A O 1
ATOM 738 N N . ALA A 1 99 ? -6.270 -6.336 14.568 1.00 94.25 99 ALA A N 1
ATOM 739 C CA . ALA A 1 99 ? -6.577 -5.226 15.460 1.00 94.25 99 ALA A CA 1
ATOM 740 C C . ALA A 1 99 ? -7.055 -4.008 14.660 1.00 94.25 99 ALA A C 1
ATOM 742 O O . ALA A 1 99 ? -8.124 -3.470 14.974 1.00 94.25 99 ALA A O 1
ATOM 743 N N . ILE A 1 100 ? -6.360 -3.646 13.575 1.00 95.06 100 ILE A N 1
ATOM 744 C CA . ILE A 1 100 ? -6.784 -2.552 12.686 1.00 95.06 100 ILE A CA 1
ATOM 745 C C . ILE A 1 100 ? -8.133 -2.887 12.043 1.00 95.06 100 ILE A C 1
ATOM 747 O O . ILE A 1 100 ? -9.072 -2.091 12.117 1.00 95.06 100 ILE A O 1
ATOM 751 N N . ILE A 1 101 ? -8.287 -4.090 11.475 1.00 96.31 101 ILE A N 1
ATOM 752 C CA . ILE A 1 101 ? -9.546 -4.529 10.846 1.00 96.31 101 ILE A CA 1
ATOM 753 C C . ILE A 1 101 ? -10.723 -4.396 11.818 1.00 96.31 101 ILE A C 1
ATOM 755 O O . ILE A 1 101 ? -11.812 -3.962 11.423 1.00 96.31 101 ILE A O 1
ATOM 759 N N . ARG A 1 102 ? -10.530 -4.748 13.094 1.00 96.19 102 ARG A N 1
ATOM 760 C CA . ARG A 1 102 ? -11.570 -4.618 14.119 1.00 96.19 102 ARG A CA 1
ATOM 761 C C . ARG A 1 102 ? -11.995 -3.163 14.310 1.00 96.19 102 ARG A C 1
ATOM 763 O O . ARG A 1 102 ? -13.198 -2.904 14.335 1.00 96.19 102 ARG A O 1
ATOM 770 N N . GLU A 1 103 ? -11.058 -2.224 14.419 1.00 95.50 103 GLU A N 1
ATOM 771 C CA . GLU A 1 103 ? -11.373 -0.796 14.575 1.00 95.50 103 GLU A CA 1
ATOM 772 C C . GLU A 1 103 ? -12.042 -0.212 13.322 1.00 95.50 103 GLU A C 1
ATOM 7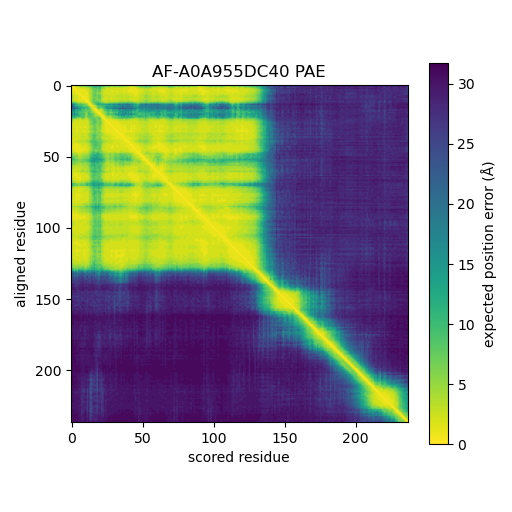74 O O . GLU A 1 103 ? -13.078 0.452 13.413 1.00 95.50 103 GLU A O 1
ATOM 779 N N . VAL A 1 104 ? -11.537 -0.551 12.135 1.00 95.19 104 VAL A N 1
ATOM 780 C CA . VAL A 1 104 ? -12.088 -0.104 10.845 1.00 95.19 104 VAL A CA 1
ATOM 781 C C . VAL A 1 104 ? -13.535 -0.576 10.660 1.00 95.19 104 VAL A C 1
ATOM 783 O O . VAL A 1 104 ? -14.422 0.197 10.269 1.00 95.19 104 VAL A O 1
ATOM 786 N N . ARG A 1 105 ? -13.824 -1.831 11.025 1.00 94.44 105 ARG A N 1
ATOM 787 C CA . ARG A 1 105 ? -15.176 -2.405 10.945 1.00 94.44 105 ARG A CA 1
ATOM 788 C C . ARG A 1 105 ? -16.176 -1.712 11.866 1.00 94.44 105 ARG A C 1
ATOM 790 O O . ARG A 1 105 ? -17.336 -1.574 11.470 1.00 94.44 105 ARG A O 1
ATOM 797 N N . LYS A 1 106 ? -15.763 -1.200 13.034 1.00 95.12 106 LYS A N 1
ATOM 798 C CA . LYS A 1 106 ? -16.655 -0.409 13.914 1.00 95.12 106 LYS A CA 1
ATOM 799 C C . LYS A 1 106 ? -17.196 0.833 13.200 1.00 95.12 106 LYS A C 1
ATOM 801 O O . LYS A 1 106 ? -18.355 1.200 13.391 1.00 95.12 106 LYS A O 1
ATOM 806 N N . ARG A 1 107 ? -16.390 1.446 12.327 1.00 94.56 107 ARG A N 1
ATOM 807 C CA . ARG A 1 107 ? -16.771 2.594 11.484 1.00 94.56 107 ARG A CA 1
ATOM 808 C C . ARG A 1 107 ? -17.452 2.196 10.164 1.00 94.56 107 ARG A C 1
ATOM 810 O O . ARG A 1 107 ? -17.850 3.072 9.396 1.00 94.56 107 ARG A O 1
ATOM 817 N N . ARG A 1 108 ? -17.658 0.894 9.916 1.00 94.81 108 ARG A N 1
ATOM 818 C CA . ARG A 1 108 ? -18.246 0.326 8.684 1.00 94.81 108 ARG A CA 1
ATOM 819 C C . ARG A 1 108 ? -17.462 0.681 7.415 1.00 94.81 108 ARG A C 1
ATOM 821 O O . ARG A 1 108 ? -18.056 0.773 6.339 1.00 94.81 108 ARG A O 1
ATOM 828 N N . ALA A 1 109 ? -16.162 0.912 7.554 1.00 95.75 109 ALA A N 1
ATOM 829 C CA . ALA A 1 109 ? -15.266 1.091 6.426 1.00 95.75 109 ALA A CA 1
ATOM 830 C C . ALA A 1 109 ? -14.920 -0.285 5.815 1.00 95.75 109 ALA A C 1
ATOM 832 O O . ALA A 1 109 ? -14.701 -1.242 6.565 1.00 95.75 109 ALA A O 1
ATOM 833 N N . PRO A 1 110 ? -14.935 -0.428 4.479 1.00 96.44 110 PRO A N 1
ATOM 834 C CA . PRO A 1 110 ? -14.484 -1.649 3.817 1.00 96.44 110 PRO A CA 1
ATOM 835 C C . PRO A 1 110 ? -12.980 -1.892 4.016 1.00 96.44 110 PRO A C 1
ATOM 837 O O . PRO A 1 110 ? -12.189 -0.956 4.126 1.00 96.44 110 PRO A O 1
ATOM 840 N N . THR A 1 111 ? -12.589 -3.167 4.021 1.00 97.06 111 THR A N 1
ATOM 841 C CA . THR A 1 111 ? -11.194 -3.607 4.163 1.00 97.06 111 THR A CA 1
ATOM 842 C C . THR A 1 111 ? -10.800 -4.543 3.026 1.00 97.06 111 THR A C 1
ATOM 844 O O . THR A 1 111 ? -11.606 -5.389 2.636 1.00 97.06 111 THR A O 1
ATOM 847 N N . ILE A 1 112 ? -9.561 -4.450 2.551 1.00 96.56 112 ILE A N 1
ATOM 848 C CA . ILE A 1 112 ? -8.943 -5.402 1.619 1.00 96.56 112 ILE A CA 1
ATOM 849 C C . ILE A 1 112 ? -7.725 -6.013 2.320 1.00 96.56 112 ILE A C 1
ATOM 851 O O . ILE A 1 112 ? -6.911 -5.282 2.874 1.00 96.56 112 ILE A O 1
ATOM 855 N N . ALA A 1 113 ? -7.595 -7.341 2.300 1.00 95.00 113 ALA A N 1
ATOM 856 C CA . ALA A 1 113 ? -6.410 -8.013 2.834 1.00 95.00 113 ALA A CA 1
ATOM 857 C C . ALA A 1 113 ? -5.175 -7.690 1.979 1.00 95.00 113 ALA A C 1
ATOM 859 O O . ALA A 1 113 ? -5.289 -7.609 0.754 1.00 95.00 113 ALA A O 1
ATOM 860 N N . ALA A 1 114 ? -3.999 -7.559 2.594 1.00 92.69 114 ALA A N 1
ATOM 861 C CA . ALA A 1 114 ? -2.777 -7.197 1.873 1.00 92.69 114 ALA A CA 1
ATOM 862 C C . ALA A 1 114 ? -2.428 -8.199 0.765 1.00 92.69 114 ALA A C 1
ATOM 864 O O . ALA A 1 114 ? -2.137 -7.786 -0.352 1.00 92.69 114 ALA A O 1
ATOM 865 N N . ALA A 1 115 ? -2.561 -9.503 1.024 1.00 90.62 115 ALA A N 1
ATOM 866 C CA . ALA A 1 115 ? -2.332 -10.534 0.011 1.00 90.62 115 ALA A CA 1
ATOM 867 C C . ALA A 1 115 ? -3.266 -10.386 -1.204 1.00 90.62 115 ALA A C 1
ATOM 869 O O . ALA A 1 115 ? -2.814 -10.410 -2.344 1.00 90.62 115 ALA A O 1
ATOM 870 N N . ALA A 1 116 ? -4.563 -10.152 -0.970 1.00 93.44 116 ALA A N 1
ATOM 871 C CA . ALA A 1 116 ? -5.520 -9.920 -2.052 1.00 93.44 116 ALA A CA 1
ATOM 872 C C . ALA A 1 116 ? -5.193 -8.633 -2.822 1.00 93.44 116 ALA A C 1
ATOM 874 O O . ALA A 1 116 ? -5.316 -8.581 -4.040 1.00 93.44 116 ALA A O 1
ATOM 875 N N . PHE A 1 117 ? -4.760 -7.585 -2.120 1.00 94.94 117 PHE A N 1
ATOM 876 C CA . PHE A 1 117 ? -4.299 -6.357 -2.754 1.00 94.94 117 PHE A CA 1
ATOM 877 C C . PHE A 1 117 ? -3.058 -6.580 -3.625 1.00 94.94 117 PHE A C 1
ATOM 879 O O . PHE A 1 117 ? -3.006 -6.057 -4.729 1.00 94.94 117 PHE A O 1
ATOM 886 N N . LEU A 1 118 ? -2.096 -7.384 -3.187 1.00 92.06 118 LEU A N 1
ATOM 887 C CA . LEU A 1 118 ? -0.905 -7.692 -3.978 1.00 92.06 118 LEU A CA 1
ATOM 888 C C . LEU A 1 118 ? -1.239 -8.553 -5.201 1.00 92.06 118 LEU A C 1
ATOM 890 O O . LEU A 1 118 ? -0.752 -8.258 -6.287 1.00 92.06 118 LEU A O 1
ATOM 894 N N . ASP A 1 119 ? -2.142 -9.526 -5.070 1.00 92.12 119 ASP A N 1
ATOM 895 C CA . ASP A 1 119 ? -2.653 -10.320 -6.198 1.00 92.12 119 ASP A CA 1
ATOM 896 C C . ASP A 1 119 ? -3.342 -9.445 -7.262 1.00 92.12 119 ASP A C 1
ATOM 898 O O . ASP A 1 119 ? -3.149 -9.603 -8.471 1.00 92.12 119 ASP A O 1
ATOM 902 N N . HIS A 1 120 ? -4.090 -8.434 -6.816 1.00 94.56 120 HIS A N 1
ATOM 903 C CA . HIS A 1 120 ? -4.661 -7.427 -7.700 1.00 94.56 120 HIS A CA 1
ATOM 904 C C . HIS A 1 120 ? -3.596 -6.669 -8.500 1.00 94.56 120 HIS A C 1
ATOM 906 O O . HIS A 1 120 ? -3.752 -6.507 -9.711 1.00 94.56 120 HIS A O 1
ATOM 912 N N . LEU A 1 121 ? -2.532 -6.213 -7.832 1.00 93.75 121 LEU A N 1
ATOM 913 C CA . LEU A 1 121 ? -1.428 -5.506 -8.481 1.00 93.75 121 LEU A CA 1
ATOM 914 C C . LEU A 1 121 ? -0.670 -6.425 -9.450 1.00 93.75 121 LEU A C 1
ATOM 916 O O . LEU A 1 121 ? -0.382 -6.012 -10.571 1.00 93.75 121 LEU A O 1
ATOM 920 N N . ALA A 1 122 ? -0.411 -7.675 -9.054 1.00 91.06 122 ALA A N 1
ATOM 921 C CA . ALA A 1 122 ? 0.244 -8.689 -9.881 1.00 91.06 122 ALA A CA 1
ATOM 922 C C . ALA A 1 122 ? -0.544 -8.953 -11.169 1.00 91.06 122 ALA A C 1
ATOM 924 O O . ALA A 1 122 ? -0.015 -8.877 -12.279 1.00 91.06 122 ALA A O 1
ATOM 925 N N . THR A 1 123 ? -1.847 -9.201 -11.024 1.00 92.38 123 THR A N 1
ATOM 926 C CA . THR A 1 123 ? -2.754 -9.455 -12.144 1.00 92.38 123 THR A CA 1
ATOM 927 C C . THR A 1 123 ? -2.786 -8.273 -13.110 1.00 92.38 123 THR A C 1
ATOM 929 O O . THR A 1 123 ? -2.734 -8.466 -14.328 1.00 92.38 123 THR A O 1
ATOM 932 N N . ASP A 1 124 ? -2.860 -7.046 -12.591 1.00 92.75 124 ASP A N 1
ATOM 933 C CA . ASP A 1 124 ? -2.876 -5.839 -13.416 1.00 92.75 124 ASP A CA 1
ATOM 934 C C . ASP A 1 124 ? -1.536 -5.646 -14.150 1.00 92.75 124 ASP A C 1
ATOM 936 O O . ASP A 1 124 ? -1.532 -5.354 -15.349 1.00 92.75 124 ASP A O 1
ATOM 940 N N . ALA A 1 125 ? -0.407 -5.903 -13.482 1.00 89.38 125 ALA A N 1
ATOM 941 C CA . ALA A 1 125 ? 0.922 -5.851 -14.088 1.00 89.38 125 ALA A CA 1
ATOM 942 C C . ALA A 1 125 ? 1.087 -6.885 -15.217 1.00 89.38 125 ALA A C 1
ATOM 944 O O . ALA A 1 125 ? 1.534 -6.539 -16.315 1.00 89.38 125 ALA A O 1
ATOM 945 N N . HIS A 1 126 ? 0.654 -8.132 -15.006 1.00 88.88 126 HIS A N 1
ATOM 946 C CA . HIS A 1 126 ? 0.673 -9.163 -16.048 1.00 88.88 126 HIS A CA 1
ATOM 947 C C . HIS A 1 126 ? -0.220 -8.803 -17.237 1.00 88.88 126 HIS A C 1
ATOM 949 O O . HIS A 1 126 ? 0.176 -8.991 -18.387 1.00 88.88 126 HIS A O 1
ATOM 955 N N . ARG A 1 127 ? -1.412 -8.243 -16.992 1.00 88.69 127 ARG A N 1
ATOM 956 C CA . ARG A 1 127 ? -2.299 -7.769 -18.067 1.00 88.69 127 ARG A CA 1
ATOM 957 C C . ARG A 1 127 ? -1.677 -6.629 -18.863 1.00 88.69 127 ARG A C 1
ATOM 959 O O . ARG A 1 127 ? -1.825 -6.600 -20.084 1.00 88.69 127 ARG A O 1
ATOM 966 N N . ALA A 1 128 ? -0.992 -5.705 -18.194 1.00 85.00 128 ALA A N 1
ATOM 967 C CA . ALA A 1 128 ? -0.280 -4.621 -18.855 1.00 85.00 128 ALA A CA 1
ATOM 968 C C . ALA A 1 128 ? 0.856 -5.160 -19.740 1.00 85.00 128 ALA A C 1
ATOM 970 O O . ALA A 1 128 ? 0.983 -4.727 -20.884 1.00 85.00 128 ALA A O 1
ATOM 971 N N . ALA A 1 129 ? 1.614 -6.148 -19.254 1.00 83.62 129 ALA A N 1
ATOM 972 C CA . ALA A 1 129 ? 2.694 -6.790 -20.004 1.00 83.62 129 ALA A CA 1
ATOM 973 C C . ALA A 1 129 ? 2.196 -7.654 -21.180 1.00 83.62 129 ALA A C 1
ATOM 975 O O . ALA A 1 129 ? 2.834 -7.700 -22.228 1.00 83.62 129 ALA A O 1
ATOM 976 N N . ALA A 1 130 ? 1.046 -8.317 -21.030 1.00 81.94 130 ALA A N 1
ATOM 977 C CA . ALA A 1 130 ? 0.444 -9.151 -22.072 1.00 81.94 130 ALA A CA 1
ATOM 978 C C . ALA A 1 130 ? -0.242 -8.341 -23.186 1.00 81.94 130 ALA A C 1
ATOM 980 O O . ALA A 1 130 ? -0.612 -8.898 -24.223 1.00 81.94 130 ALA A O 1
ATOM 981 N N . ARG A 1 131 ? -0.450 -7.032 -22.991 1.00 76.62 131 ARG A N 1
ATOM 982 C CA . ARG A 1 131 ? -1.061 -6.179 -24.010 1.00 76.62 131 ARG A CA 1
ATOM 983 C C . ARG A 1 131 ? -0.058 -5.983 -25.153 1.00 76.62 131 ARG A C 1
ATOM 985 O O . ARG A 1 131 ? 1.037 -5.482 -24.902 1.00 76.62 131 ARG A O 1
ATOM 992 N N . PRO A 1 132 ? -0.404 -6.336 -26.406 1.00 66.31 132 PRO A N 1
ATOM 993 C CA . PRO A 1 132 ? 0.498 -6.116 -27.527 1.00 66.31 132 PRO A CA 1
ATOM 994 C C . PRO A 1 132 ? 0.836 -4.628 -27.607 1.00 66.31 132 PRO A C 1
ATOM 996 O O . PRO A 1 132 ? -0.059 -3.779 -27.512 1.00 66.31 132 PRO A O 1
ATOM 999 N N . ALA A 1 133 ? 2.130 -4.325 -27.746 1.00 67.81 133 ALA A N 1
ATOM 1000 C CA . ALA A 1 133 ? 2.602 -2.958 -27.905 1.00 67.81 133 ALA A CA 1
ATOM 1001 C C . ALA A 1 133 ? 1.793 -2.272 -29.020 1.00 67.81 133 ALA A C 1
ATOM 1003 O O . ALA A 1 133 ? 1.489 -2.925 -30.027 1.00 67.81 133 ALA A O 1
ATOM 1004 N N . PRO A 1 134 ? 1.416 -0.988 -28.857 1.00 65.44 134 PRO A N 1
ATOM 1005 C CA . PRO A 1 134 ? 0.733 -0.260 -29.912 1.00 65.44 134 PRO A CA 1
ATOM 1006 C C . PRO A 1 134 ? 1.537 -0.420 -31.198 1.00 65.44 134 PRO A C 1
ATOM 1008 O O . PRO A 1 134 ? 2.742 -0.160 -31.226 1.00 65.44 134 PRO A O 1
ATOM 1011 N N . GLN A 1 135 ? 0.869 -0.939 -32.230 1.00 63.06 135 GLN A N 1
ATOM 1012 C CA . GLN A 1 135 ? 1.500 -1.207 -33.511 1.00 63.06 135 GLN A CA 1
ATOM 1013 C C . GLN A 1 135 ? 2.154 0.103 -33.970 1.00 63.06 135 GLN A C 1
ATOM 1015 O O . GLN A 1 135 ? 1.494 1.148 -33.904 1.00 63.06 135 GLN A O 1
ATOM 1020 N N . PRO A 1 136 ? 3.447 0.095 -34.350 1.00 63.03 136 PRO A N 1
ATOM 1021 C CA . PRO A 1 136 ? 4.093 1.312 -34.807 1.00 63.03 136 PRO A CA 1
ATOM 1022 C C . PRO A 1 136 ? 3.242 1.919 -35.928 1.00 63.03 136 PRO A C 1
ATOM 1024 O O . PRO A 1 136 ? 2.672 1.159 -36.720 1.00 63.03 136 PRO A O 1
ATOM 1027 N N . PRO A 1 137 ? 3.124 3.258 -35.987 1.00 62.78 137 PRO A N 1
ATOM 1028 C CA . PRO A 1 137 ? 2.326 3.904 -37.015 1.00 62.78 137 PRO A CA 1
ATOM 1029 C C . PRO A 1 137 ? 2.742 3.386 -38.403 1.00 62.78 137 PRO A C 1
ATOM 1031 O O . PRO A 1 137 ? 3.923 3.045 -38.589 1.00 62.78 137 PRO A O 1
ATOM 1034 N N . PRO A 1 138 ? 1.799 3.298 -39.365 1.00 61.47 138 PRO A N 1
ATOM 1035 C CA . PRO A 1 138 ? 2.097 2.855 -40.720 1.00 61.47 138 PRO A CA 1
ATOM 1036 C C . PRO A 1 138 ? 3.341 3.579 -41.247 1.00 61.47 138 PRO A C 1
ATOM 1038 O O . PRO A 1 138 ? 3.516 4.765 -40.950 1.00 61.47 138 PRO A O 1
ATOM 1041 N N . PRO A 1 139 ? 4.213 2.919 -42.029 1.00 59.56 139 PRO A N 1
ATOM 1042 C CA . PRO A 1 139 ? 5.451 3.525 -42.531 1.00 59.56 139 PRO A CA 1
ATOM 1043 C C . PRO A 1 139 ? 5.221 4.860 -43.262 1.00 59.56 139 PRO A C 1
ATOM 1045 O O . PRO A 1 139 ? 6.112 5.694 -43.299 1.00 59.56 139 PRO A O 1
ATOM 1048 N N . GLU A 1 140 ? 4.004 5.104 -43.740 1.00 58.69 140 GLU A N 1
ATOM 1049 C CA . GLU A 1 140 ? 3.534 6.338 -44.374 1.00 58.69 140 GLU A CA 1
ATOM 1050 C C . GLU A 1 140 ? 3.552 7.574 -43.451 1.00 58.69 140 GLU A C 1
ATOM 1052 O O . GLU A 1 140 ? 3.639 8.700 -43.930 1.00 58.69 140 GLU A O 1
ATOM 1057 N N . SER A 1 141 ? 3.500 7.387 -42.126 1.00 55.44 141 SER A N 1
ATOM 1058 C CA . SER A 1 141 ? 3.605 8.471 -41.127 1.00 55.44 141 SER A CA 1
ATOM 1059 C C . SER A 1 141 ? 5.005 8.608 -40.523 1.00 55.44 141 SER A C 1
ATOM 1061 O O . SER A 1 141 ? 5.281 9.580 -39.817 1.00 55.44 141 SER A O 1
ATOM 1063 N N . ARG A 1 142 ? 5.933 7.701 -40.858 1.00 53.41 142 ARG A N 1
ATOM 1064 C CA . ARG A 1 142 ? 7.364 7.986 -40.750 1.00 53.41 142 ARG A CA 1
ATOM 1065 C C . ARG A 1 142 ? 7.713 8.831 -41.963 1.00 53.41 142 ARG A C 1
ATOM 1067 O O . ARG A 1 142 ? 8.077 8.283 -42.995 1.00 53.41 142 ARG A O 1
ATOM 1074 N N . ALA A 1 143 ? 7.546 10.149 -41.861 1.00 60.72 143 ALA A N 1
ATOM 1075 C CA . ALA A 1 143 ? 8.029 11.059 -42.890 1.00 60.72 143 ALA A CA 1
ATOM 1076 C C . ALA A 1 143 ? 9.496 10.706 -43.174 1.00 60.72 143 ALA A C 1
ATOM 1078 O O . ALA A 1 143 ? 10.367 10.944 -42.334 1.00 60.72 143 ALA A O 1
ATOM 1079 N N . ALA A 1 144 ? 9.745 10.045 -44.307 1.00 63.69 144 ALA A N 1
ATOM 1080 C CA . ALA A 1 144 ? 11.091 9.748 -44.750 1.00 63.69 144 ALA A CA 1
ATOM 1081 C C . ALA A 1 144 ? 11.809 11.094 -44.816 1.00 63.69 144 ALA A C 1
ATOM 1083 O O . ALA A 1 144 ? 11.290 12.039 -45.418 1.00 63.69 144 ALA A O 1
ATOM 1084 N N . LEU A 1 145 ? 12.945 11.213 -44.124 1.00 68.19 145 LEU A N 1
ATOM 1085 C CA . LEU A 1 145 ? 13.752 12.421 -44.216 1.00 68.19 145 LEU A CA 1
ATOM 1086 C C . LEU A 1 145 ? 14.020 12.658 -45.700 1.00 68.19 145 LEU A C 1
ATOM 1088 O O . LEU A 1 145 ? 14.522 11.774 -46.390 1.00 68.19 145 LEU A O 1
ATOM 1092 N N . THR A 1 146 ? 13.646 13.834 -46.193 1.00 77.69 146 THR A N 1
ATOM 1093 C CA . THR A 1 146 ? 13.990 14.229 -47.560 1.00 77.69 146 THR A CA 1
ATOM 1094 C C . THR A 1 146 ? 15.508 14.209 -47.712 1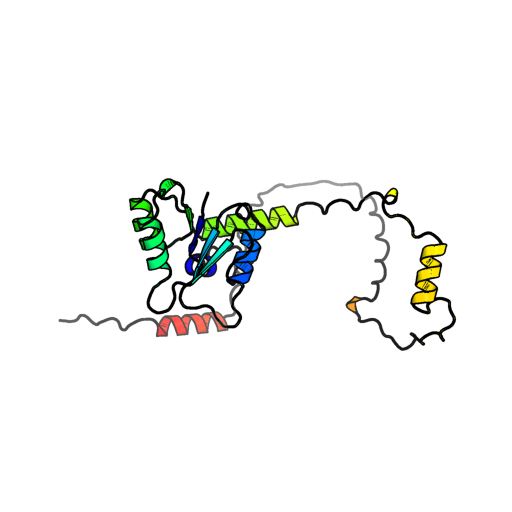.00 77.69 146 THR A C 1
ATOM 1096 O O . THR A 1 146 ? 16.227 14.481 -46.745 1.00 77.69 146 THR A O 1
ATOM 1099 N N . ASP A 1 147 ? 16.015 13.961 -48.919 1.00 77.06 147 ASP A N 1
ATOM 1100 C CA . ASP A 1 147 ? 17.460 13.971 -49.189 1.00 77.06 147 ASP A CA 1
ATOM 1101 C C . ASP A 1 147 ? 18.136 15.249 -48.668 1.00 77.06 147 ASP A C 1
ATOM 1103 O O . ASP A 1 147 ? 19.241 15.209 -48.136 1.00 77.06 147 ASP A O 1
ATOM 1107 N N . ALA A 1 148 ? 17.440 16.389 -48.718 1.00 74.44 148 ALA A N 1
ATOM 1108 C CA . ALA A 1 148 ? 17.918 17.652 -48.166 1.00 74.44 148 ALA A CA 1
ATOM 1109 C C . ALA A 1 148 ? 18.093 17.624 -46.634 1.00 74.44 148 ALA A C 1
ATOM 1111 O O . ALA A 1 148 ? 19.072 18.167 -46.119 1.00 74.44 148 ALA A O 1
ATOM 1112 N N . GLN A 1 149 ? 17.172 16.990 -45.904 1.00 79.38 149 GLN A N 1
ATOM 1113 C CA . GLN A 1 149 ? 17.272 16.810 -44.453 1.00 79.38 149 GLN A CA 1
ATOM 1114 C C . GLN A 1 149 ? 18.373 15.810 -44.097 1.00 79.38 149 GLN A C 1
ATOM 1116 O O . GLN A 1 149 ? 19.148 16.074 -43.181 1.00 79.38 149 GLN A O 1
ATOM 1121 N N . VAL A 1 150 ? 18.495 14.709 -44.844 1.00 81.44 150 VAL A N 1
ATOM 1122 C CA . VAL A 1 150 ? 19.587 13.738 -44.675 1.00 81.44 150 VAL A CA 1
ATOM 1123 C C . VAL A 1 150 ? 20.939 14.428 -44.865 1.00 81.44 150 VAL A C 1
ATOM 1125 O O . VAL A 1 150 ? 21.791 14.369 -43.984 1.00 81.44 150 VAL A O 1
ATOM 1128 N N . GLN A 1 151 ? 21.101 15.189 -45.949 1.00 81.75 151 GLN A N 1
ATOM 1129 C CA . GLN A 1 151 ? 22.322 15.943 -46.240 1.00 81.75 151 GLN A CA 1
ATOM 1130 C C . GLN A 1 151 ? 22.620 17.037 -45.207 1.00 81.75 151 GLN A C 1
ATOM 1132 O O . GLN A 1 151 ? 23.780 17.307 -44.895 1.00 81.75 151 GLN A O 1
ATOM 1137 N N . HIS A 1 152 ? 21.586 17.677 -44.654 1.00 79.88 152 HIS A N 1
ATOM 1138 C CA . HIS A 1 152 ? 21.750 18.641 -43.569 1.00 79.88 152 HIS A CA 1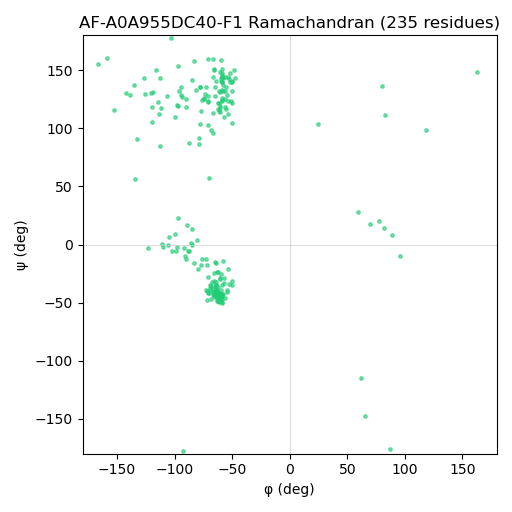
ATOM 1139 C C . HIS A 1 152 ? 22.365 17.985 -42.326 1.00 79.88 152 HIS A C 1
ATOM 1141 O O . HIS A 1 152 ? 23.317 18.524 -41.761 1.00 79.88 152 HIS A O 1
ATOM 1147 N N . TRP A 1 153 ? 21.873 16.808 -41.936 1.00 82.69 153 TRP A N 1
ATOM 1148 C CA . TRP A 1 153 ? 22.411 16.071 -40.794 1.00 82.69 153 TRP A CA 1
ATOM 1149 C C . TRP A 1 153 ? 23.789 15.468 -41.074 1.00 82.69 153 TRP A C 1
ATOM 1151 O O . TRP A 1 153 ? 24.659 15.573 -40.214 1.00 82.69 153 TRP A O 1
ATOM 1161 N N . MET A 1 154 ? 24.031 14.931 -42.276 1.00 84.38 154 MET A N 1
ATOM 1162 C CA . MET A 1 154 ? 25.353 14.425 -42.675 1.00 84.38 154 MET A CA 1
ATOM 1163 C C . MET A 1 154 ? 26.428 15.505 -42.532 1.00 84.38 154 MET A C 1
ATOM 1165 O O . MET A 1 154 ? 27.444 15.265 -41.890 1.00 84.38 154 MET A O 1
ATOM 1169 N N . ARG A 1 155 ? 26.162 16.729 -43.008 1.00 82.00 155 ARG A N 1
ATOM 1170 C CA . ARG A 1 155 ? 27.071 17.870 -42.805 1.00 82.00 155 ARG A CA 1
ATOM 1171 C C . ARG A 1 155 ? 27.186 18.282 -41.341 1.00 82.00 155 ARG A C 1
ATOM 1173 O O . ARG A 1 155 ? 28.267 18.633 -40.882 1.00 82.00 155 ARG A O 1
ATOM 1180 N N . ARG A 1 156 ? 26.079 18.270 -40.589 1.00 74.06 156 ARG A N 1
ATOM 1181 C CA . ARG A 1 156 ? 26.082 18.704 -39.182 1.00 74.06 156 ARG A CA 1
ATOM 1182 C C . ARG A 1 156 ? 26.911 17.789 -38.279 1.00 74.06 156 ARG A C 1
ATOM 1184 O O . ARG A 1 156 ? 27.454 18.286 -37.290 1.00 74.06 156 ARG A O 1
ATOM 1191 N N . PHE A 1 157 ? 26.971 16.500 -38.603 1.00 78.31 157 PHE A N 1
ATOM 1192 C CA . PHE A 1 157 ? 27.688 15.473 -37.848 1.00 78.31 157 PHE A CA 1
ATOM 1193 C C . PHE A 1 157 ? 29.004 15.020 -38.507 1.00 78.31 157 PHE A C 1
ATOM 1195 O O . PHE A 1 157 ? 29.603 14.078 -38.009 1.00 78.31 157 PHE A O 1
ATOM 1202 N N . GLY A 1 158 ? 29.452 15.659 -39.598 1.00 71.81 158 GLY A N 1
ATOM 1203 C CA . GLY A 1 158 ? 30.717 15.311 -40.271 1.00 71.81 158 GLY A CA 1
ATOM 1204 C C . GLY A 1 158 ? 30.709 13.954 -40.993 1.00 71.81 158 GLY A C 1
ATOM 1205 O O . GLY A 1 158 ? 31.756 13.402 -41.308 1.00 71.81 158 GLY A O 1
ATOM 1206 N N . LEU A 1 159 ? 29.524 13.399 -41.271 1.00 71.00 159 LEU A N 1
ATOM 1207 C CA . LEU A 1 159 ? 29.332 12.079 -41.889 1.00 71.00 159 LEU A CA 1
ATOM 1208 C C . LEU A 1 159 ? 29.288 12.138 -43.427 1.00 71.00 159 LEU A C 1
ATOM 1210 O O . LEU A 1 159 ? 28.812 11.211 -44.079 1.00 71.00 159 LEU A O 1
ATOM 1214 N N . ASP A 1 160 ? 29.745 13.237 -44.022 1.00 66.56 160 ASP A N 1
ATOM 1215 C CA . ASP A 1 160 ? 29.797 13.461 -45.470 1.00 66.56 160 ASP A CA 1
ATOM 1216 C C . ASP A 1 160 ? 31.059 12.878 -46.136 1.00 66.56 160 ASP A C 1
ATOM 1218 O O . ASP A 1 160 ? 31.330 13.140 -47.307 1.00 66.56 160 ASP A O 1
ATOM 1222 N N . GLY A 1 161 ? 31.796 12.030 -45.409 1.00 63.75 161 GLY A N 1
ATOM 1223 C CA . GLY A 1 161 ? 32.971 11.316 -45.912 1.00 63.75 161 GLY A CA 1
ATOM 1224 C C . GLY A 1 161 ? 34.254 12.145 -45.904 1.00 63.75 161 GLY A C 1
ATOM 1225 O O . GLY A 1 161 ? 35.224 11.758 -46.553 1.00 63.75 161 GLY A O 1
ATOM 1226 N N . THR A 1 162 ? 34.266 13.279 -45.196 1.00 58.31 162 THR A N 1
ATOM 1227 C CA . THR A 1 162 ? 35.448 14.145 -45.064 1.00 58.31 162 THR A CA 1
ATOM 1228 C C . THR A 1 162 ? 36.346 13.792 -43.875 1.00 58.31 162 THR A C 1
ATOM 1230 O O . THR A 1 162 ? 37.496 14.231 -43.836 1.00 58.31 162 THR A O 1
ATOM 1233 N N . GLU A 1 163 ? 35.881 12.950 -42.951 1.00 57.09 163 GLU A N 1
ATOM 1234 C CA . GLU A 1 163 ? 36.695 12.426 -41.853 1.00 57.09 163 GLU A CA 1
ATOM 1235 C C . GLU A 1 163 ? 37.297 11.061 -42.211 1.00 57.09 163 GLU A C 1
ATOM 1237 O O . GLU A 1 163 ? 36.642 10.186 -42.782 1.00 57.09 163 GLU A O 1
ATOM 1242 N N . THR A 1 164 ? 38.585 10.898 -41.894 1.00 55.28 164 THR A N 1
ATOM 1243 C CA . THR A 1 164 ? 39.337 9.649 -42.061 1.00 55.28 164 THR A CA 1
ATOM 1244 C C . THR A 1 164 ? 38.566 8.482 -41.444 1.00 55.28 164 THR A C 1
ATOM 1246 O O . THR A 1 164 ? 38.145 8.618 -40.292 1.00 55.28 164 THR A O 1
ATOM 1249 N N . PRO A 1 165 ? 38.406 7.340 -42.145 1.00 59.00 165 PRO A N 1
ATOM 1250 C CA . PRO A 1 165 ? 37.780 6.159 -41.571 1.00 59.00 165 PRO A CA 1
ATOM 1251 C C . PRO A 1 165 ? 38.436 5.838 -40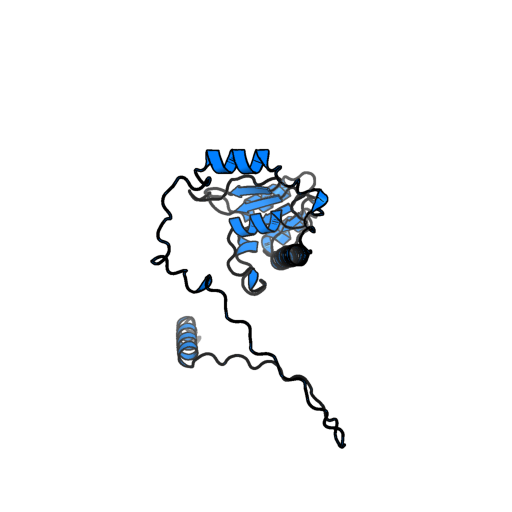.229 1.00 59.00 165 PRO A C 1
ATOM 1253 O O . PRO A 1 165 ? 39.652 5.652 -40.165 1.00 59.00 165 PRO A O 1
ATOM 1256 N N . ILE A 1 166 ? 37.645 5.809 -39.158 1.00 57.59 166 ILE A N 1
ATOM 1257 C CA . ILE A 1 166 ? 38.093 5.208 -37.906 1.00 57.59 166 ILE A CA 1
ATOM 1258 C C . ILE A 1 166 ? 38.363 3.743 -38.241 1.00 57.59 166 ILE A C 1
ATOM 1260 O O . ILE A 1 166 ? 37.476 3.056 -38.749 1.00 57.59 166 ILE A O 1
ATOM 1264 N N . ASP A 1 167 ? 39.594 3.291 -38.018 1.00 57.53 167 ASP A N 1
ATOM 1265 C CA . ASP A 1 167 ? 39.962 1.895 -38.195 1.00 57.53 167 ASP A CA 1
ATOM 1266 C C . ASP A 1 167 ? 39.227 1.059 -37.140 1.00 57.53 167 ASP A C 1
ATOM 1268 O O . ASP A 1 167 ? 39.620 0.976 -35.979 1.00 57.53 167 ASP A O 1
ATOM 1272 N N . THR A 1 168 ? 38.085 0.499 -37.531 1.00 57.09 168 THR A N 1
ATOM 1273 C CA . THR A 1 168 ? 37.255 -0.347 -36.668 1.00 57.09 168 THR A CA 1
ATOM 1274 C C . THR A 1 168 ? 37.773 -1.781 -36.589 1.00 57.09 168 THR A C 1
ATOM 1276 O O . THR A 1 168 ? 37.116 -2.616 -35.971 1.00 57.09 168 THR A O 1
ATOM 1279 N N . SER A 1 169 ? 38.919 -2.088 -37.208 1.00 60.84 169 SER A N 1
ATOM 1280 C CA . SER A 1 169 ? 39.505 -3.434 -37.217 1.00 60.84 169 SER A CA 1
ATOM 1281 C C . SER A 1 169 ? 39.874 -3.927 -35.813 1.00 60.84 169 SER A C 1
ATOM 1283 O O . SER A 1 169 ? 39.874 -5.133 -35.586 1.00 60.84 169 SER A O 1
ATOM 1285 N N . ASP A 1 170 ? 40.094 -3.004 -34.868 1.00 56.59 170 ASP A N 1
ATOM 1286 C CA . ASP A 1 170 ? 40.444 -3.301 -33.471 1.00 56.59 170 ASP A CA 1
ATOM 1287 C C . ASP A 1 170 ? 39.247 -3.263 -32.496 1.00 56.59 170 ASP A C 1
ATOM 1289 O O . ASP A 1 170 ? 39.399 -3.536 -31.304 1.00 56.59 170 ASP A O 1
ATOM 1293 N N . LEU A 1 171 ? 38.034 -2.936 -32.963 1.00 59.28 171 LEU A N 1
ATOM 1294 C CA . LEU A 1 171 ? 36.839 -2.917 -32.113 1.00 59.28 171 LEU A CA 1
ATOM 1295 C C . LEU A 1 171 ? 36.186 -4.304 -32.079 1.00 59.28 171 LEU A C 1
ATOM 1297 O O . LEU A 1 171 ? 35.265 -4.600 -32.843 1.00 59.28 171 LEU A O 1
ATOM 1301 N N . GLU A 1 172 ? 36.634 -5.163 -31.163 1.00 61.66 172 GLU A N 1
ATOM 1302 C CA . GLU A 1 172 ? 35.908 -6.396 -30.861 1.00 61.66 172 GLU A CA 1
ATOM 1303 C C . GLU A 1 172 ? 34.517 -6.071 -30.295 1.00 61.66 172 GLU A C 1
ATOM 1305 O O . GLU A 1 172 ? 34.383 -5.512 -29.204 1.00 61.66 172 GLU A O 1
ATOM 1310 N N . LEU A 1 173 ? 33.454 -6.459 -31.011 1.00 65.69 173 LEU A N 1
ATOM 1311 C CA . LEU A 1 173 ? 32.103 -6.407 -30.453 1.00 65.69 173 LEU A CA 1
ATOM 1312 C C . LEU A 1 173 ? 32.021 -7.323 -29.216 1.00 65.69 173 LEU A C 1
ATOM 1314 O O . LEU A 1 173 ? 32.416 -8.496 -29.314 1.00 65.69 173 LEU A O 1
ATOM 1318 N N . PRO A 1 174 ? 31.463 -6.836 -28.087 1.00 67.81 174 PRO A N 1
ATOM 1319 C CA . PRO A 1 174 ? 31.137 -7.669 -26.937 1.00 67.81 174 PRO A CA 1
ATOM 1320 C C . PRO A 1 174 ? 30.341 -8.901 -27.363 1.00 67.81 174 PRO A C 1
ATOM 1322 O O . PRO A 1 174 ? 29.462 -8.814 -28.219 1.00 67.81 174 PRO A O 1
ATOM 1325 N N . GLU A 1 175 ? 30.636 -10.046 -26.754 1.00 65.00 175 GLU A N 1
ATOM 1326 C CA . GLU A 1 175 ? 30.137 -11.365 -27.167 1.00 65.00 175 GLU A CA 1
ATOM 1327 C C . GLU A 1 175 ? 28.603 -11.423 -27.316 1.00 65.00 175 GLU A C 1
ATOM 1329 O O . GLU A 1 175 ? 28.087 -12.040 -28.243 1.00 65.00 175 GLU A O 1
ATOM 1334 N N . HIS A 1 176 ? 27.876 -10.676 -26.482 1.00 68.75 176 HIS A N 1
ATOM 1335 C CA . HIS A 1 176 ? 26.413 -10.585 -26.489 1.00 68.75 176 HIS A CA 1
ATOM 1336 C C . HIS A 1 176 ? 25.808 -9.788 -27.663 1.00 68.75 176 HIS A C 1
ATOM 1338 O O . HIS A 1 176 ? 24.596 -9.835 -27.862 1.00 68.75 176 HIS A O 1
ATOM 1344 N N . LEU A 1 177 ? 26.617 -9.046 -28.428 1.00 63.50 177 LEU A N 1
ATOM 1345 C CA . LEU A 1 177 ? 26.200 -8.313 -29.634 1.00 63.50 177 LEU A CA 1
ATOM 1346 C C . LEU A 1 177 ? 26.675 -8.990 -30.926 1.00 63.50 177 LEU A C 1
ATOM 1348 O O . LEU A 1 177 ? 26.395 -8.493 -32.019 1.00 63.50 177 LEU A O 1
ATOM 1352 N N . ARG A 1 178 ? 27.395 -10.116 -30.827 1.00 73.75 178 ARG A N 1
ATOM 1353 C CA . ARG A 1 178 ? 27.827 -10.878 -32.000 1.00 73.75 178 ARG A CA 1
ATOM 1354 C C . ARG A 1 178 ? 26.613 -11.629 -32.569 1.00 73.75 178 ARG A C 1
ATOM 1356 O O . ARG A 1 178 ? 25.959 -12.361 -31.827 1.00 73.75 178 ARG A O 1
ATOM 1363 N N . PRO A 1 179 ? 26.280 -11.466 -33.862 1.00 70.00 179 PRO A N 1
ATOM 1364 C CA . PRO A 1 179 ? 25.171 -12.194 -34.463 1.00 70.00 179 PRO A CA 1
ATOM 1365 C C . PRO A 1 179 ? 25.462 -13.696 -34.411 1.00 70.00 179 PRO A C 1
ATOM 1367 O O . PRO A 1 179 ? 26.477 -14.161 -34.933 1.00 70.00 179 PRO A O 1
ATOM 1370 N N . THR A 1 180 ? 24.583 -14.461 -33.765 1.00 68.69 180 THR A N 1
ATOM 1371 C CA . THR A 1 180 ? 24.682 -15.919 -33.755 1.00 68.69 180 THR A CA 1
ATOM 1372 C C . THR A 1 180 ? 24.469 -16.457 -35.171 1.00 68.69 180 THR A C 1
ATOM 1374 O O . THR A 1 180 ? 23.564 -15.998 -35.877 1.00 68.69 180 THR A O 1
ATOM 1377 N N . PRO A 1 181 ? 25.295 -17.417 -35.627 1.00 72.44 181 PRO A N 1
ATOM 1378 C CA . PRO A 1 181 ? 25.099 -18.029 -36.929 1.00 72.44 181 PRO A CA 1
ATOM 1379 C C . PRO A 1 181 ? 23.720 -18.703 -36.976 1.00 72.44 181 PRO A C 1
ATOM 1381 O O . PRO A 1 181 ? 23.291 -19.292 -35.977 1.00 72.44 181 PRO A O 1
ATOM 1384 N N . PRO A 1 182 ? 23.006 -18.617 -38.114 1.00 69.56 182 PRO A N 1
ATOM 1385 C CA . PRO A 1 182 ? 21.699 -19.237 -38.242 1.00 69.56 182 PRO A CA 1
ATOM 1386 C C . PRO A 1 182 ? 21.822 -20.750 -38.006 1.00 69.56 182 PRO A C 1
ATOM 1388 O O . PRO A 1 182 ? 22.793 -21.362 -38.469 1.00 69.56 182 PRO A O 1
ATOM 1391 N N . PRO A 1 183 ? 20.863 -21.370 -37.298 1.00 68.69 183 PRO A N 1
ATOM 1392 C CA . PRO A 1 183 ? 20.884 -22.809 -37.088 1.00 68.69 183 PRO A CA 1
ATOM 1393 C C . PRO A 1 183 ? 20.857 -23.539 -38.442 1.00 68.69 183 PRO A C 1
ATOM 1395 O O . PRO A 1 183 ? 20.228 -23.053 -39.391 1.00 68.69 183 PRO A O 1
ATOM 1398 N N . PRO A 1 184 ? 21.528 -24.700 -38.560 1.00 69.06 184 PRO A N 1
ATOM 1399 C CA . PRO A 1 184 ? 21.509 -25.481 -39.790 1.00 69.06 184 PRO A CA 1
ATOM 1400 C C . PRO A 1 184 ? 20.066 -25.864 -40.158 1.00 69.06 184 PRO A C 1
ATOM 1402 O O . PRO A 1 184 ? 19.235 -26.063 -39.266 1.00 69.06 184 PRO A O 1
ATOM 1405 N N . PRO A 1 185 ? 19.742 -25.977 -41.459 1.00 61.53 185 PRO A N 1
ATOM 1406 C CA . PRO A 1 185 ? 18.388 -26.290 -41.892 1.00 61.53 185 PRO A CA 1
ATOM 1407 C C . PRO A 1 185 ? 17.960 -27.650 -41.336 1.00 61.53 185 PRO A C 1
ATOM 1409 O O . PRO A 1 185 ? 18.571 -28.679 -41.627 1.00 61.53 185 PRO A O 1
ATOM 1412 N N . VAL A 1 186 ? 16.892 -27.643 -40.537 1.00 58.56 186 VAL A N 1
ATOM 1413 C CA . VAL A 1 186 ? 16.244 -28.853 -40.028 1.00 58.56 186 VAL A CA 1
ATOM 1414 C C . VAL A 1 186 ? 15.745 -29.659 -41.230 1.00 58.56 186 VAL A C 1
ATOM 1416 O O . VAL A 1 186 ? 14.888 -29.203 -41.990 1.00 58.56 186 VAL A O 1
ATOM 1419 N N . GLY A 1 187 ? 16.326 -30.843 -41.436 1.00 45.81 187 GLY A N 1
ATOM 1420 C CA . GLY A 1 187 ? 15.894 -31.785 -42.465 1.00 45.81 187 GLY A CA 1
ATOM 1421 C C . GLY A 1 187 ? 14.426 -32.164 -42.269 1.00 45.81 187 GLY A C 1
ATOM 1422 O O . GLY A 1 187 ? 13.973 -32.369 -41.144 1.00 45.81 187 GLY A O 1
ATOM 1423 N N . ARG A 1 188 ? 13.667 -32.224 -43.370 1.00 47.81 188 ARG A N 1
ATOM 1424 C CA . ARG A 1 188 ? 12.244 -32.595 -43.347 1.00 47.81 188 ARG A CA 1
ATOM 1425 C C . ARG A 1 188 ? 12.065 -33.989 -42.726 1.00 47.81 188 ARG A C 1
ATOM 1427 O O . ARG A 1 188 ? 12.882 -34.865 -43.012 1.00 47.81 188 ARG A O 1
ATOM 1434 N N . PRO A 1 189 ? 10.993 -34.234 -41.955 1.00 44.03 189 PRO A N 1
ATOM 1435 C CA . PRO A 1 189 ? 10.702 -35.567 -41.446 1.00 44.03 189 PRO A CA 1
ATOM 1436 C C . PRO A 1 189 ? 10.384 -36.504 -42.615 1.00 44.03 189 PRO A C 1
ATOM 1438 O O . PRO A 1 189 ? 9.539 -36.187 -43.453 1.00 44.03 189 PRO A O 1
ATOM 1441 N N . HIS A 1 190 ? 11.070 -37.643 -42.679 1.00 38.31 190 HIS A N 1
ATOM 1442 C CA . HIS A 1 190 ? 10.709 -38.730 -43.579 1.00 38.31 190 HIS A CA 1
ATOM 1443 C C . HIS A 1 190 ? 9.456 -39.441 -43.059 1.00 38.31 190 HIS A C 1
ATOM 1445 O O . HIS A 1 190 ? 9.393 -39.841 -41.896 1.00 38.31 190 HIS A O 1
ATOM 1451 N N . ASP A 1 191 ? 8.484 -39.608 -43.955 1.00 40.62 191 ASP A N 1
ATOM 1452 C CA . ASP A 1 191 ? 7.301 -40.443 -43.780 1.00 40.62 191 ASP A CA 1
ATOM 1453 C C . ASP A 1 191 ? 7.695 -41.888 -43.438 1.00 40.62 191 ASP A C 1
ATOM 1455 O O . ASP A 1 191 ? 8.241 -42.610 -44.276 1.00 40.62 191 ASP A O 1
ATOM 1459 N N . HIS A 1 192 ? 7.325 -42.349 -42.243 1.00 35.81 192 HIS A N 1
ATOM 1460 C CA . HIS A 1 192 ? 7.176 -43.773 -41.961 1.00 35.81 192 HIS A CA 1
ATOM 1461 C C . HIS A 1 192 ? 5.738 -44.073 -41.546 1.00 35.81 192 HIS A C 1
ATOM 1463 O O . HIS A 1 192 ? 5.277 -43.767 -40.450 1.00 35.81 192 HIS A O 1
ATOM 1469 N N . ARG A 1 193 ? 5.027 -44.684 -42.495 1.00 32.31 193 ARG A N 1
ATOM 1470 C CA . ARG A 1 193 ? 3.705 -45.283 -42.344 1.00 32.31 193 ARG A CA 1
ATOM 1471 C C . ARG A 1 193 ? 3.841 -46.721 -41.820 1.00 32.31 193 ARG A C 1
ATOM 1473 O O . ARG A 1 193 ? 4.666 -47.469 -42.336 1.00 32.31 193 ARG A O 1
ATOM 1480 N N . ALA A 1 194 ? 2.906 -47.082 -40.932 1.00 35.19 194 ALA A N 1
ATOM 1481 C CA . ALA A 1 194 ? 2.599 -48.401 -40.341 1.00 35.19 194 ALA A CA 1
ATOM 1482 C C . ALA A 1 194 ? 3.525 -48.830 -39.178 1.00 35.19 194 ALA A C 1
ATOM 1484 O O . ALA A 1 194 ? 4.729 -48.658 -39.259 1.00 35.19 194 ALA A O 1
ATOM 1485 N N . SER A 1 195 ? 3.060 -49.394 -38.056 1.00 32.72 195 SER A N 1
ATOM 1486 C CA . SER A 1 195 ? 1.826 -50.133 -37.759 1.00 32.72 195 SER A CA 1
ATOM 1487 C C . SER A 1 195 ? 1.526 -50.118 -36.244 1.00 32.72 195 SER A C 1
ATOM 1489 O O . SER A 1 195 ? 2.409 -49.885 -35.429 1.00 32.72 195 SER A O 1
ATOM 1491 N N . ALA A 1 196 ? 0.263 -50.397 -35.916 1.00 32.19 196 ALA A N 1
ATOM 1492 C CA . ALA A 1 196 ? -0.401 -50.473 -34.614 1.00 32.19 196 ALA A CA 1
ATOM 1493 C C . ALA A 1 196 ? 0.300 -51.304 -33.515 1.00 32.19 196 ALA A C 1
ATOM 1495 O O . ALA A 1 196 ? 0.868 -52.349 -33.816 1.00 32.19 196 ALA A O 1
ATOM 1496 N N . ALA A 1 197 ? 0.115 -50.950 -32.234 1.00 31.12 197 ALA A N 1
ATOM 1497 C CA . ALA A 1 197 ? -0.977 -51.448 -31.376 1.00 31.12 197 ALA A CA 1
ATOM 1498 C C . ALA A 1 197 ? -0.705 -51.213 -29.868 1.00 31.12 197 ALA A C 1
ATOM 1500 O O . ALA A 1 197 ? 0.419 -51.354 -29.406 1.00 31.12 197 ALA A O 1
ATOM 1501 N N . ALA A 1 198 ? -1.804 -50.999 -29.135 1.00 34.38 198 ALA A N 1
ATOM 1502 C CA . ALA A 1 198 ? -2.038 -51.318 -27.720 1.00 34.38 198 ALA A CA 1
ATOM 1503 C C . ALA A 1 198 ? -1.552 -50.367 -26.599 1.00 34.38 198 ALA A C 1
ATOM 1505 O O . ALA A 1 198 ? -0.389 -50.330 -26.222 1.00 34.38 198 ALA A O 1
ATOM 1506 N N . SER A 1 199 ? -2.569 -49.777 -25.954 1.00 37.84 199 SER A N 1
ATOM 1507 C CA . SER A 1 199 ? -2.842 -49.809 -24.504 1.00 37.84 199 SER A CA 1
ATOM 1508 C C . SER A 1 199 ? -2.826 -48.452 -23.806 1.00 37.84 199 SER A C 1
ATOM 1510 O O . SER A 1 199 ? -1.790 -47.937 -23.405 1.00 37.84 199 SER A O 1
ATOM 1512 N N . ALA A 1 200 ? -4.037 -47.929 -23.617 1.00 44.38 200 ALA A N 1
ATOM 1513 C CA . ALA A 1 200 ? -4.363 -46.909 -22.637 1.00 44.38 200 ALA A CA 1
ATOM 1514 C C . ALA A 1 200 ? -4.314 -47.520 -21.227 1.00 44.38 200 ALA A C 1
ATOM 1516 O O . ALA A 1 200 ? -4.956 -48.543 -20.986 1.00 44.38 200 ALA A O 1
ATOM 1517 N N . ALA A 1 201 ? -3.571 -46.888 -20.323 1.00 39.91 201 ALA A N 1
ATOM 1518 C CA . ALA A 1 201 ? -3.688 -47.064 -18.882 1.00 39.91 201 ALA A CA 1
ATOM 1519 C C . ALA A 1 201 ? -3.216 -45.768 -18.202 1.00 39.91 201 ALA A C 1
ATOM 1521 O O . ALA A 1 201 ? -2.076 -45.360 -18.395 1.00 39.91 201 ALA A O 1
ATOM 1522 N N . ASP A 1 202 ? -4.159 -45.121 -17.517 1.00 42.69 202 ASP A N 1
ATOM 1523 C CA . ASP A 1 202 ? -4.041 -44.218 -16.366 1.00 42.69 202 ASP A CA 1
ATOM 1524 C C . ASP A 1 202 ? -2.706 -43.480 -16.150 1.00 42.69 202 ASP A C 1
ATOM 1526 O O . ASP A 1 202 ? -1.757 -44.030 -15.597 1.00 42.69 202 ASP A O 1
ATOM 1530 N N . ASP A 1 203 ? -2.685 -42.187 -16.495 1.00 40.50 203 ASP A N 1
ATOM 1531 C CA . ASP A 1 203 ? -1.665 -41.231 -16.045 1.00 40.50 203 ASP A CA 1
ATOM 1532 C C . ASP A 1 203 ? -2.336 -40.212 -15.109 1.00 40.50 203 ASP A C 1
ATOM 1534 O O . ASP A 1 203 ? -2.849 -39.168 -15.519 1.00 40.50 203 ASP A O 1
ATOM 1538 N N . GLU A 1 204 ? -2.436 -40.588 -13.836 1.00 45.59 204 GLU A N 1
ATOM 1539 C CA . GLU A 1 204 ? -2.771 -39.678 -12.743 1.00 45.59 204 GLU A CA 1
ATOM 1540 C C . GLU A 1 204 ? -1.511 -38.844 -12.432 1.00 45.59 204 GLU A C 1
ATOM 1542 O O . GLU A 1 204 ? -0.446 -39.421 -12.191 1.00 45.59 204 GLU A O 1
ATOM 1547 N N . PRO A 1 205 ? -1.566 -37.499 -12.457 1.00 47.00 205 PRO A N 1
ATOM 1548 C CA . PRO A 1 205 ? -0.369 -36.684 -12.311 1.00 47.00 205 PRO A CA 1
ATOM 1549 C C . PRO A 1 205 ? 0.216 -36.838 -10.904 1.00 47.00 205 PRO A C 1
ATOM 1551 O O . PRO A 1 205 ? -0.362 -36.405 -9.906 1.00 47.00 205 PRO A O 1
ATOM 1554 N N . ARG A 1 206 ? 1.405 -37.443 -10.835 1.00 56.22 206 ARG A N 1
ATOM 1555 C CA . ARG A 1 206 ? 2.229 -37.531 -9.626 1.00 56.22 206 ARG A CA 1
ATOM 1556 C C . ARG A 1 206 ? 2.505 -36.113 -9.093 1.00 56.22 206 ARG A C 1
ATOM 1558 O O . ARG A 1 206 ? 2.914 -35.260 -9.885 1.00 56.22 206 ARG A O 1
ATOM 1565 N N . PRO A 1 207 ? 2.319 -35.834 -7.788 1.00 54.56 207 PRO A N 1
ATOM 1566 C CA . PRO A 1 207 ? 2.644 -34.525 -7.231 1.00 54.56 207 PRO A CA 1
ATOM 1567 C C . PRO A 1 207 ? 4.133 -34.214 -7.456 1.00 54.56 207 PRO A C 1
ATOM 1569 O O . PRO A 1 207 ? 4.954 -35.137 -7.403 1.00 54.56 207 PRO A O 1
ATOM 1572 N N . PRO A 1 208 ? 4.493 -32.944 -7.725 1.00 57.75 208 PRO A N 1
ATOM 1573 C CA . PRO A 1 208 ? 5.877 -32.568 -7.966 1.00 57.75 208 PRO A CA 1
ATOM 1574 C C . PRO A 1 208 ? 6.724 -32.931 -6.747 1.00 57.75 208 PRO A C 1
ATOM 1576 O O . PRO A 1 208 ? 6.411 -32.553 -5.617 1.00 57.75 208 PRO A O 1
ATOM 1579 N N . SER A 1 209 ? 7.790 -33.691 -6.989 1.00 61.00 209 SER A N 1
ATOM 1580 C CA . SER A 1 209 ? 8.800 -34.020 -5.993 1.00 61.00 209 SER A CA 1
ATOM 1581 C C . SER A 1 209 ? 9.356 -32.718 -5.418 1.00 61.00 209 SER A C 1
ATOM 1583 O O . SER A 1 209 ? 9.912 -31.909 -6.164 1.00 61.00 209 SER A O 1
ATOM 1585 N N . MET A 1 210 ? 9.195 -32.499 -4.111 1.00 52.62 210 MET A N 1
ATOM 1586 C CA . MET A 1 210 ? 9.905 -31.425 -3.418 1.00 52.62 210 MET A CA 1
ATOM 1587 C C . MET A 1 210 ? 11.410 -31.607 -3.659 1.00 52.62 210 MET A C 1
ATOM 1589 O O . MET A 1 210 ? 11.888 -32.741 -3.561 1.00 52.62 210 MET A O 1
ATOM 1593 N N . PRO A 1 211 ? 12.165 -30.543 -3.980 1.00 63.44 211 PRO A N 1
ATOM 1594 C CA . PRO A 1 211 ? 13.614 -30.635 -3.973 1.00 63.44 211 PRO A CA 1
ATOM 1595 C C . PRO A 1 211 ? 14.042 -30.978 -2.544 1.00 63.44 211 PRO A C 1
ATOM 1597 O O . PRO A 1 211 ? 13.787 -30.211 -1.615 1.00 63.44 211 PRO A O 1
ATOM 1600 N N . GLU A 1 212 ? 14.629 -32.161 -2.357 1.00 69.88 212 GLU A N 1
ATOM 1601 C CA . GLU A 1 212 ? 15.226 -32.536 -1.080 1.00 69.88 212 GLU A CA 1
ATOM 1602 C C . GLU A 1 212 ? 16.334 -31.524 -0.778 1.00 69.88 212 GLU A C 1
ATOM 1604 O O . GLU A 1 212 ? 17.272 -31.353 -1.562 1.00 69.88 212 GLU A O 1
ATOM 1609 N N . LEU A 1 213 ? 16.174 -30.784 0.321 1.00 69.75 213 LEU A N 1
ATOM 1610 C CA . LEU A 1 213 ? 17.191 -29.848 0.781 1.00 69.75 213 LEU A CA 1
ATOM 1611 C C . LEU A 1 213 ? 18.487 -30.625 1.068 1.00 69.75 213 LEU A C 1
ATOM 1613 O O . LEU A 1 213 ? 18.416 -31.748 1.576 1.00 69.75 213 LEU A O 1
ATOM 1617 N N . PRO A 1 214 ? 19.666 -30.047 0.776 1.00 81.31 214 PRO A N 1
ATOM 1618 C CA . PRO A 1 214 ? 20.939 -30.653 1.139 1.00 81.31 214 PRO A CA 1
ATOM 1619 C C . PRO A 1 214 ? 20.975 -31.016 2.638 1.00 81.31 214 PRO A C 1
ATOM 1621 O O . PRO A 1 214 ? 20.471 -30.244 3.462 1.00 81.31 214 PRO A O 1
ATOM 1624 N N . PRO A 1 215 ? 21.542 -32.177 3.019 1.00 74.38 215 PRO A N 1
ATOM 1625 C CA . PRO A 1 215 ? 21.519 -32.678 4.400 1.00 74.38 215 PRO A CA 1
ATOM 1626 C C . PRO A 1 215 ? 22.186 -31.726 5.408 1.00 74.38 215 PRO A C 1
ATOM 1628 O O . PRO A 1 215 ? 21.844 -31.718 6.586 1.00 74.38 215 PRO A O 1
ATOM 1631 N N . ASP A 1 216 ? 23.105 -30.899 4.931 1.00 76.38 216 ASP A N 1
ATOM 1632 C CA . ASP A 1 216 ? 23.773 -29.802 5.622 1.00 76.38 216 ASP A CA 1
ATOM 1633 C C . ASP A 1 216 ? 22.798 -28.691 6.050 1.00 76.38 216 ASP A C 1
ATOM 1635 O O . ASP A 1 216 ? 22.814 -28.279 7.209 1.00 76.38 216 ASP A O 1
ATOM 1639 N N . ILE A 1 217 ? 21.870 -28.290 5.175 1.00 74.69 217 ILE A N 1
ATOM 1640 C CA . ILE A 1 217 ? 20.824 -27.302 5.495 1.00 74.69 217 ILE A CA 1
ATOM 1641 C C . ILE A 1 217 ? 19.814 -27.879 6.496 1.00 74.69 217 ILE A C 1
ATOM 1643 O O . ILE A 1 217 ? 19.339 -27.176 7.388 1.00 74.69 217 ILE A O 1
ATOM 1647 N N . ILE A 1 218 ? 19.492 -29.171 6.369 1.00 75.50 218 ILE A N 1
ATOM 1648 C CA . ILE A 1 218 ? 18.589 -29.869 7.296 1.00 75.50 218 ILE A CA 1
ATOM 1649 C C . ILE A 1 218 ? 19.210 -29.918 8.699 1.00 75.50 218 ILE A C 1
ATOM 1651 O O . ILE A 1 218 ? 18.537 -29.598 9.678 1.00 75.50 218 ILE A O 1
ATOM 1655 N N . ALA A 1 219 ? 20.503 -30.240 8.798 1.00 76.19 219 ALA A N 1
ATOM 1656 C CA . ALA A 1 219 ? 21.219 -30.284 10.070 1.00 76.19 219 ALA A CA 1
ATOM 1657 C C . ALA A 1 219 ? 21.313 -28.905 10.749 1.00 76.19 219 ALA A C 1
ATOM 1659 O O . ALA A 1 219 ? 21.157 -28.811 11.968 1.00 76.19 219 ALA A O 1
ATOM 1660 N N . GLU A 1 220 ? 21.525 -27.831 9.980 1.00 76.50 220 GLU A N 1
ATOM 1661 C CA . GLU A 1 220 ? 21.513 -26.462 10.515 1.00 76.50 220 GLU A CA 1
ATOM 1662 C C . GLU A 1 220 ? 20.122 -26.052 11.021 1.00 76.50 220 GLU A C 1
ATOM 1664 O O . GLU A 1 220 ? 20.001 -25.499 12.116 1.00 76.50 220 GLU A O 1
ATOM 1669 N N . ALA A 1 221 ? 19.059 -26.375 10.278 1.00 76.38 221 ALA A N 1
ATOM 1670 C CA . ALA A 1 221 ? 17.689 -26.081 10.695 1.00 76.38 221 ALA A CA 1
ATOM 1671 C C . ALA A 1 221 ? 17.294 -26.839 11.978 1.00 76.38 221 ALA A C 1
ATOM 1673 O O . ALA A 1 221 ? 16.672 -26.261 12.872 1.00 76.38 221 ALA A O 1
ATOM 1674 N N . GLU A 1 222 ? 17.689 -28.110 12.109 1.00 80.00 222 GLU A N 1
ATOM 1675 C CA . GLU A 1 222 ? 17.465 -28.903 13.325 1.00 80.00 222 GLU A CA 1
ATOM 1676 C C . GLU A 1 222 ? 18.234 -28.353 14.537 1.00 80.00 222 GLU A C 1
ATOM 1678 O O . GLU A 1 222 ? 17.717 -28.375 15.658 1.00 80.00 222 GLU A O 1
ATOM 1683 N N . ALA A 1 223 ? 19.444 -27.824 14.331 1.00 79.19 223 ALA A N 1
ATOM 1684 C CA . ALA A 1 223 ? 20.228 -27.198 15.393 1.00 79.19 223 ALA A CA 1
ATOM 1685 C C . ALA A 1 223 ? 19.562 -25.913 15.911 1.00 79.19 223 ALA A C 1
ATOM 1687 O O . ALA A 1 223 ? 19.418 -25.745 17.122 1.00 79.19 223 ALA A O 1
ATOM 1688 N N . ILE A 1 224 ? 19.078 -25.062 15.001 1.00 80.38 224 ILE A N 1
ATOM 1689 C CA . ILE A 1 224 ? 18.372 -23.818 15.344 1.00 80.38 224 ILE A CA 1
ATOM 1690 C C . ILE A 1 224 ? 17.061 -24.120 16.083 1.00 80.38 224 ILE A C 1
ATOM 1692 O O . ILE A 1 224 ? 16.739 -23.465 17.073 1.00 80.38 224 ILE A O 1
ATOM 1696 N N . LEU A 1 225 ? 16.311 -25.139 15.650 1.00 76.06 225 LEU A N 1
ATOM 1697 C CA . LEU A 1 225 ? 15.075 -25.547 16.325 1.00 76.06 225 LEU A CA 1
ATOM 1698 C C . LEU A 1 225 ? 15.328 -26.057 17.748 1.00 76.06 225 LEU A C 1
ATOM 1700 O O . LEU A 1 225 ? 14.543 -25.761 18.645 1.00 76.06 225 LEU A O 1
ATOM 1704 N N . ARG A 1 226 ? 16.434 -26.773 17.975 1.00 74.00 226 ARG A N 1
ATOM 1705 C CA . ARG A 1 226 ? 16.821 -27.251 19.309 1.00 74.00 226 ARG A CA 1
ATOM 1706 C C . ARG A 1 226 ? 17.282 -26.116 20.232 1.00 74.00 226 ARG A C 1
ATOM 1708 O O . ARG A 1 226 ? 17.131 -26.229 21.443 1.00 74.00 226 ARG A O 1
ATOM 1715 N N . GLU A 1 227 ? 17.821 -25.032 19.679 1.00 75.62 227 GLU A N 1
ATOM 1716 C CA . GLU A 1 227 ? 18.251 -23.848 20.437 1.00 75.62 227 GLU A CA 1
ATOM 1717 C C . GLU A 1 227 ? 17.080 -22.915 20.808 1.00 75.62 227 GLU A C 1
ATOM 1719 O O . GLU A 1 227 ? 17.162 -22.161 21.776 1.00 75.62 227 GLU A O 1
ATOM 1724 N N . LEU A 1 228 ? 15.961 -23.009 20.081 1.00 68.19 228 LEU A N 1
ATOM 1725 C CA . LEU A 1 228 ? 14.742 -22.230 2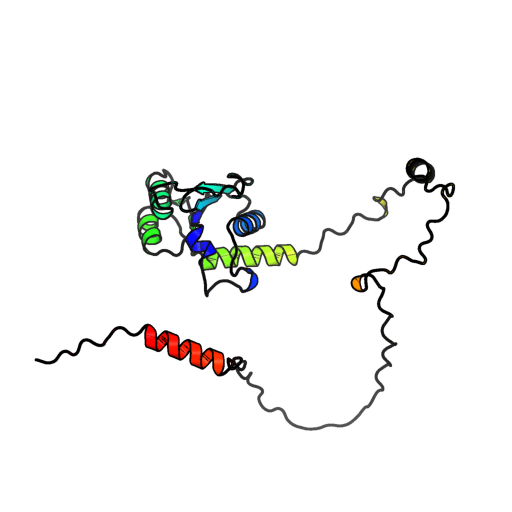0.316 1.00 68.19 228 LEU A CA 1
ATOM 1726 C C . LEU A 1 228 ? 13.716 -22.919 21.234 1.00 68.19 228 LEU A C 1
ATOM 1728 O O . LEU A 1 228 ? 12.688 -22.310 21.542 1.00 68.19 228 LEU A O 1
ATOM 1732 N N . GLU A 1 229 ? 13.961 -24.151 21.694 1.00 67.62 229 GLU A N 1
ATOM 1733 C CA . GLU A 1 229 ? 13.103 -24.790 22.698 1.00 67.62 229 GLU A CA 1
ATOM 1734 C C . GLU A 1 229 ? 13.398 -24.218 24.100 1.00 67.62 229 GLU A C 1
ATOM 1736 O O . GLU A 1 229 ? 14.496 -24.413 24.630 1.00 67.62 229 GLU A O 1
ATOM 1741 N N . PRO A 1 230 ? 12.443 -23.522 24.752 1.00 65.50 230 PRO A N 1
ATOM 1742 C CA . PRO A 1 230 ? 12.621 -23.104 26.136 1.00 65.50 230 PRO A CA 1
ATOM 1743 C C . PRO A 1 230 ? 12.682 -24.338 27.054 1.00 65.50 230 PRO A C 1
ATOM 1745 O O . PRO A 1 230 ? 12.061 -25.365 26.753 1.00 65.50 230 PRO A O 1
ATOM 1748 N N . PRO A 1 231 ? 13.397 -24.265 28.193 1.00 60.41 231 PRO A N 1
ATOM 1749 C CA . PRO A 1 231 ? 13.489 -25.387 29.114 1.00 60.41 231 PRO A CA 1
ATOM 1750 C C . PRO A 1 231 ? 12.085 -25.773 29.588 1.00 60.41 231 PRO A C 1
ATOM 1752 O O . PRO A 1 231 ? 11.349 -24.938 30.112 1.00 60.41 231 PRO A O 1
ATOM 1755 N N . ARG A 1 232 ? 11.712 -27.047 29.400 1.00 58.16 232 ARG A N 1
ATOM 1756 C CA . ARG A 1 232 ? 10.529 -27.624 30.044 1.00 58.16 232 ARG A CA 1
ATOM 1757 C C . ARG A 1 232 ? 10.695 -27.444 31.550 1.00 58.16 232 ARG A C 1
ATOM 1759 O O . ARG A 1 232 ? 11.561 -28.085 32.143 1.00 58.16 232 ARG A O 1
ATOM 1766 N N . GLU A 1 233 ? 9.887 -26.568 32.143 1.00 50.91 233 GLU A N 1
ATOM 1767 C CA . GLU A 1 233 ? 9.709 -26.508 33.589 1.00 50.91 233 GLU A CA 1
ATOM 1768 C C . GLU A 1 233 ? 9.329 -27.913 34.060 1.00 50.91 233 GLU A C 1
ATOM 1770 O O . GLU A 1 233 ? 8.287 -28.459 33.689 1.00 50.91 233 GLU A O 1
ATOM 1775 N N . ALA A 1 234 ? 10.242 -28.532 34.806 1.00 53.22 234 ALA A N 1
ATOM 1776 C CA . ALA A 1 234 ? 9.955 -29.729 35.564 1.00 53.22 234 ALA A CA 1
ATOM 1777 C C . ALA A 1 234 ? 8.999 -29.320 36.688 1.00 53.22 234 ALA A C 1
ATOM 1779 O O . ALA A 1 234 ? 9.412 -28.755 37.699 1.00 53.22 234 ALA A O 1
ATOM 1780 N N . ASP A 1 235 ? 7.715 -29.557 36.453 1.00 55.59 235 ASP A N 1
ATOM 1781 C CA . ASP A 1 235 ? 6.712 -29.671 37.499 1.00 55.59 235 ASP A CA 1
ATOM 1782 C C . ASP A 1 235 ? 6.979 -30.989 38.235 1.00 55.59 235 ASP A C 1
ATOM 1784 O O . ASP A 1 235 ? 6.692 -32.061 37.706 1.00 55.59 235 ASP A O 1
ATOM 1788 N N . GLU A 1 236 ? 7.589 -30.925 39.417 1.00 54.75 236 GLU A N 1
ATOM 1789 C CA . GLU A 1 236 ? 7.517 -32.016 40.386 1.00 54.75 236 GLU A CA 1
ATOM 1790 C C . GLU A 1 236 ? 7.425 -31.466 41.817 1.00 54.75 236 GLU A C 1
ATOM 1792 O O . GLU A 1 236 ? 8.145 -30.547 42.214 1.00 54.75 236 GLU A O 1
ATOM 1797 N N . SER A 1 237 ? 6.438 -32.028 42.519 1.00 51.81 237 SER A N 1
ATOM 1798 C CA . SER A 1 237 ? 5.888 -31.685 43.835 1.00 51.81 237 SER A CA 1
ATOM 1799 C C . SER A 1 237 ? 6.824 -31.871 45.028 1.00 51.81 237 SER A C 1
ATOM 1801 O O . SER A 1 237 ? 7.763 -32.691 44.949 1.00 51.81 237 SER A O 1
#

Sequence (237 aa):
MPLLVDAYNVIHAVGILPPELAGIDVADLIRLIQGSRYDQEDVRLICDGTPAPDAPARRHGRLIIHYAGAGQSADDVIVDIVNTSTTPRRLTVVTSDAAIIREVRKRRAPTIAAAAFLDHLATDAHRAAARPAPQPPPPESRAALTDAQVQHWMRRFGLDGTETPIDTSDLELPEHLRPTPPPPPVGRPHDHRASAAASAADDEPRPPSMPELPPDIIAEAEAILRELEPPREADES

Radius of gyration: 30.62 Å; Cα contacts (8 Å, |Δi|>4): 228; chains: 1; bounding box: 59×70×93 Å

pLDDT: mean 77.27, std 17.88, range [31.12, 97.5]

Nearest PDB structures (foldseek):
  5mq9-assembly2_B  TM=6.527E-01  e=1.690E-06  Bacillus subtilis subsp. subtilis str. 168
  5mq9-assembly1_A  TM=6.769E-01  e=3.819E-06  Bacillus subtilis subsp. subtilis str. 168
  5akl-assembly1_A-2  TM=3.762E-01  e=1.216E+00  Homo sapiens
  5alv-assembly1_A-2  TM=3.872E-01  e=1.563E+00  Homo sapiens
  5aki-assembly1_A-2  TM=3.241E-01  e=9.462E-01  Homo sapiens